Protein 2Y2Z (pdb70)

B-factor: mean 37.31, std 13.87, range [6.07, 98.16]

InterPro domains:
  IPR001647 DNA-binding HTH domain, TetR-type [PF00440] (34-78)
  IPR001647 DNA-binding HTH domain, TetR-type [PS50977] (28-88)
  IPR004111 Tetracycline repressor TetR, C-terminal [PF02909] (91-240)
  IPR009057 Homedomain-like superfamily [SSF46689] (24-87)
  IPR036271 Tetracyclin repressor-like, C-terminal domain superfamily [SSF48498] (96-244)
  IPR050109 HTH-type, TetR-like transcriptional regulator [PTHR30055] (17-125)

Nearest PDB structures (foldseek):
  2y2z-assembly1_A  TM=1.004E+00  e=1.787E-34  Streptomyces antibioticus
  3zql-assembly1_D  TM=9.514E-01  e=6.780E-28  Streptomyces antibioticus
  2y30-assembly1_A  TM=9.325E-01  e=2.538E-26  Streptomyces antibioticus
  2y30-assembly1_B  TM=9.372E-01  e=1.594E-24  Streptomyces antibioticus
  5xs9-assembly1_B  TM=8.257E-01  e=2.331E-05  Mycolicibacterium smegmatis MC2 155

Radius of gyration: 22.01 Å; Cα contacts (8 Å, |Δi|>4): 214; chains: 1; bounding box: 69×48×28 Å

Solvent-accessible surface area: 14186 Å² total; per-residue (Å²): 160,57,45,39,152,87,104,92,33,82,48,138,74,36,94,151,88,129,66,70,12,29,62,51,61,0,2,128,14,0,13,146,5,2,44,96,82,22,23,1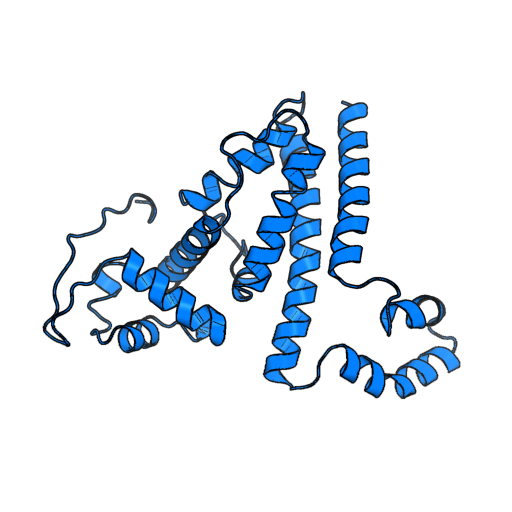53,37,0,37,8,177,76,0,1,72,80,56,31,13,18,29,158,35,0,87,87,8,0,66,58,53,127,27,0,28,24,8,0,4,5,54,1,4,34,65,14,175,13,75,119,120,36,46,142,79,42,68,46,2,0,14,93,7,0,60,57,19,25,40,0,1,60,112,8,21,13,0,5,96,24,32,111,128,61,131,74,30,166,0,89,49,9,86,114,17,57,124,9,7,52,27,4,1,48,119,69,135,30,121,109,102,60,32,103,79,19,5,34,92,6,15,27,48,1,10,73,38,1,100,94,25,6,38,55,94,55,47,24,106,171,63,168,22,68,74,205,49,110,26,163,147,25,29,96,134,8,94,121,30,46,104,71,54,118,96,92,104,75,37,186,75,35,81,86,70,54,66,42,179,59,28,48,95,99,68,2,104,41,16,0,60,168,16,0,81,55,0,14,49,34,20,123,138,100

Structure (mmCIF, N/CA/C/O backbone):
data_2Y2Z
#
_entry.id   2Y2Z
#
_cell.length_a   116.060
_cell.length_b   116.060
_cell.length_c   109.381
_cell.angle_alpha   90.00
_cell.angle_beta   90.00
_cell.angle_gamma   120.00
#
_symmetry.space_group_name_H-M   'H 3 2'
#
loop_
_entity.id
_entity.type
_entity.pdbx_description
1 polymer 'PUTATIVE REPRESSOR SIMREG2'
2 water water
#
loop_
_atom_site.group_PDB
_atom_site.id
_atom_site.type_symbol
_atom_site.label_atom_id
_atom_site.label_alt_id
_atom_site.label_comp_id
_atom_site.label_asym_id
_atom_site.label_entity_id
_atom_site.label_seq_id
_atom_site.pdbx_PDB_ins_code
_atom_site.Cartn_x
_atom_site.Cartn_y
_atom_site.Cartn_z
_atom_site.occupancy
_atom_site.B_iso_or_equiv
_atom_site.auth_seq_id
_atom_site.auth_comp_id
_atom_site.auth_asym_id
_atom_site.auth_atom_id
_atom_site.pdbx_PDB_model_num
ATOM 1 N N . VAL A 1 7 ? -8.127 2.645 -12.197 1.00 64.97 7 VAL A N 1
ATOM 2 C CA . VAL A 1 7 ? -8.148 2.811 -13.706 1.00 59.44 7 VAL A CA 1
ATOM 3 C C . VAL A 1 7 ? -9.471 2.373 -14.413 1.00 56.24 7 VAL A C 1
ATOM 4 O O . VAL A 1 7 ? -9.840 1.191 -14.423 1.00 55.05 7 VAL A O 1
ATOM 8 N N . SER A 1 8 ? -10.159 3.316 -15.057 1.00 54.79 8 SER A N 1
ATOM 9 C CA . SER A 1 8 ? -11.427 2.982 -15.740 1.00 51.82 8 SER A CA 1
ATOM 10 C C . SER A 1 8 ? -11.159 2.231 -17.010 1.00 45.81 8 SER A C 1
ATOM 11 O O . SER A 1 8 ? -10.280 2.602 -17.756 1.00 43.22 8 SER A O 1
ATOM 14 N N . ILE A 1 9 ? -11.989 1.237 -17.313 1.00 43.58 9 ILE A N 1
ATOM 15 C CA . ILE A 1 9 ? -11.773 0.465 -18.513 1.00 39.76 9 ILE A CA 1
ATOM 16 C C . ILE A 1 9 ? -11.826 1.406 -19.724 1.00 37.35 9 ILE A C 1
ATOM 17 O O . ILE A 1 9 ? -11.143 1.150 -20.721 1.00 32.59 9 ILE A O 1
ATOM 22 N N . TRP A 1 10 ? -12.439 2.584 -19.551 1.00 37.95 10 TRP A N 1
ATOM 23 C CA . TRP A 1 10 ? -12.406 3.649 -20.602 1.00 38.46 10 TRP A CA 1
ATOM 24 C C . TRP A 1 10 ? -11.066 4.368 -20.834 1.00 40.20 10 TRP A C 1
ATOM 25 O O . TRP A 1 10 ? -10.796 4.891 -21.935 1.00 40.12 10 TRP A O 1
ATOM 36 N N . MET A 1 11 ? -10.239 4.424 -19.813 1.00 42.19 11 MET A N 1
ATOM 37 C CA . MET A 1 11 ? -8.875 4.955 -19.985 1.00 44.16 11 MET A CA 1
ATOM 38 C C . MET A 1 11 ? -7.804 3.869 -19.984 1.00 42.76 11 MET A C 1
ATOM 39 O O . MET A 1 11 ? -6.611 4.175 -20.243 1.00 42.57 11 MET A O 1
ATOM 44 N N . HIS A 1 12 ? -8.207 2.634 -19.672 1.00 40.77 12 HIS A N 1
ATOM 45 C CA . HIS A 1 12 ? -7.262 1.535 -19.531 1.00 40.93 12 HIS A CA 1
ATOM 46 C C . HIS A 1 12 ? -6.443 1.483 -20.834 1.00 38.04 12 HIS A C 1
ATOM 47 O O . HIS A 1 12 ? -6.999 1.354 -21.923 1.00 36.55 12 HIS A O 1
ATOM 54 N N . PRO A 1 13 ? -5.136 1.667 -20.728 1.00 38.57 13 PRO A N 1
ATOM 55 C CA . PRO A 1 13 ? -4.346 1.740 -21.943 1.00 37.74 13 PRO A CA 1
ATOM 56 C C . PRO A 1 13 ? -4.418 0.433 -22.776 1.00 35.39 13 PRO A C 1
ATOM 57 O O . PRO A 1 13 ? -4.068 -0.662 -22.274 1.00 37.28 13 PRO A O 1
ATOM 61 N N . GLU A 1 14 ? -4.892 0.532 -24.014 1.00 31.69 14 GLU A N 1
ATOM 62 C CA . GLU A 1 14 ? -4.917 -0.638 -24.907 1.00 29.23 14 GLU A CA 1
ATOM 63 C C . GLU A 1 14 ? -3.497 -1.041 -25.358 1.00 28.47 14 GLU A C 1
ATOM 64 O O . GLU A 1 14 ? -2.733 -0.210 -25.881 1.00 29.05 14 GLU A O 1
ATOM 70 N N . PRO A 1 15 ? -3.162 -2.316 -25.215 1.00 26.50 15 PRO A N 1
ATOM 71 C CA . PRO A 1 15 ? -1.845 -2.773 -25.666 1.00 28.11 15 PRO A CA 1
ATOM 72 C C . PRO A 1 15 ? -1.717 -2.731 -27.182 1.00 26.96 15 PRO A C 1
ATOM 73 O O . PRO A 1 15 ? -2.712 -2.675 -27.886 1.00 27.49 15 PRO A O 1
ATOM 77 N N . ALA A 1 16 ? -0.505 -2.675 -27.680 1.00 28.08 16 ALA A N 1
ATOM 78 C CA . ALA A 1 16 ? -0.240 -2.808 -29.115 1.00 29.30 16 ALA A CA 1
ATOM 79 C C . ALA A 1 16 ? -1.032 -4.006 -29.690 1.00 29.13 16 ALA A C 1
ATOM 80 O O . ALA A 1 16 ? -1.190 -5.006 -28.996 1.00 27.25 16 ALA A O 1
ATOM 82 N N . GLY A 1 17 ? -1.511 -3.877 -30.930 1.00 31.22 17 GLY A N 1
ATOM 83 C CA . GLY A 1 17 ? -2.021 -5.019 -31.718 1.00 32.57 17 GLY A CA 1
ATOM 84 C C . GLY A 1 17 ? -1.016 -6.140 -31.654 1.00 34.79 17 GLY A C 1
ATOM 85 O O . GLY A 1 17 ? 0.164 -5.900 -31.856 1.00 35.37 17 GLY A O 1
ATOM 86 N N . ARG A 1 18 ? -1.474 -7.336 -31.282 1.00 35.81 18 ARG A N 1
ATOM 87 C CA . ARG A 1 18 ? -0.601 -8.516 -31.184 1.00 40.34 18 ARG A CA 1
ATOM 88 C C . ARG A 1 18 ? -1.013 -9.616 -32.171 1.00 43.86 18 ARG A C 1
ATOM 89 O O . ARG A 1 18 ? -2.155 -10.052 -32.178 1.00 40.17 18 ARG A O 1
ATOM 97 N N . ARG A 1 19 ? -0.041 -10.081 -32.962 1.00 50.03 19 ARG A N 1
ATOM 98 C CA . ARG A 1 19 ? -0.238 -11.184 -33.907 1.00 55.83 19 ARG A CA 1
ATOM 99 C C . ARG A 1 19 ? -0.073 -12.535 -33.180 1.00 59.21 19 ARG A C 1
ATOM 100 O O . ARG A 1 19 ? 0.883 -12.741 -32.441 1.00 60.90 19 ARG A O 1
ATOM 103 N N . SER A 1 20 ? -1.015 -13.441 -33.401 1.00 62.75 20 SER A N 1
ATOM 104 C CA . SER A 1 20 ? -0.982 -14.784 -32.797 1.00 66.51 20 SER A CA 1
ATOM 105 C C . SER A 1 20 ? -0.131 -15.786 -33.594 1.00 72.67 20 SER A C 1
ATOM 106 O O . SER A 1 20 ? 0.632 -15.417 -34.502 1.00 75.04 20 SER A O 1
ATOM 109 N N . ALA A 1 21 ? -0.236 -17.057 -33.203 1.00 76.81 21 ALA A N 1
ATOM 110 C CA . ALA A 1 21 ? 0.334 -18.199 -33.956 1.00 82.70 21 ALA A CA 1
ATOM 111 C C . ALA A 1 21 ? -0.782 -19.152 -34.445 1.00 85.01 21 ALA A C 1
ATOM 112 O O . ALA A 1 21 ? -0.511 -20.253 -34.946 1.00 89.66 21 AL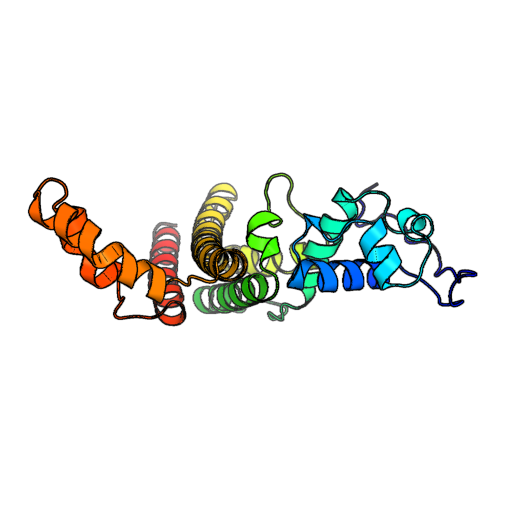A A O 1
ATOM 114 N N . ARG A 1 22 ? -2.031 -18.696 -34.286 1.00 82.02 22 ARG A N 1
ATOM 115 C CA . ARG A 1 22 ? -3.241 -19.413 -34.705 1.00 83.96 22 ARG A CA 1
ATOM 116 C C . ARG A 1 22 ? -3.950 -18.556 -35.766 1.00 82.30 22 ARG A C 1
ATOM 117 O O . ARG A 1 22 ? -4.539 -17.501 -35.440 1.00 78.18 22 ARG A O 1
ATOM 125 N N . SER A 1 23 ? -3.875 -18.994 -37.029 1.00 86.26 23 SER A N 1
ATOM 126 C CA . SER A 1 23 ? -4.305 -18.178 -38.187 1.00 85.59 23 SER A CA 1
ATOM 127 C C . SER A 1 23 ? -3.264 -17.073 -38.544 1.00 84.21 23 SER A C 1
ATOM 128 O O . SER A 1 23 ? -3.073 -16.759 -39.725 1.00 87.34 23 SER A O 1
ATOM 131 N N . HIS A 1 24 ? -2.588 -16.522 -37.529 1.00 79.71 24 HIS A N 1
ATOM 132 C CA . HIS A 1 24 ? -1.524 -15.518 -37.686 1.00 78.34 24 HIS A CA 1
ATOM 133 C C . HIS A 1 24 ? -2.051 -14.083 -37.887 1.00 73.12 24 HIS A C 1
ATOM 134 O O . HIS A 1 24 ? -1.304 -13.224 -38.366 1.00 74.25 24 HIS A O 1
ATOM 141 N N . ARG A 1 25 ? -3.311 -13.832 -37.523 1.00 67.49 25 ARG A N 1
ATOM 142 C CA . ARG A 1 25 ? -3.929 -12.493 -37.641 1.00 62.81 25 ARG A CA 1
ATOM 143 C C . ARG A 1 25 ? -3.634 -11.591 -36.416 1.00 57.26 25 ARG A C 1
ATOM 144 O O . ARG A 1 25 ? -3.163 -12.059 -35.368 1.00 56.33 25 ARG A O 1
ATOM 146 N N . THR A 1 26 ? -3.888 -10.295 -36.553 1.00 53.32 26 THR A N 1
ATOM 147 C CA . THR A 1 26 ? -3.611 -9.377 -35.451 1.00 48.92 26 THR A CA 1
ATOM 148 C C . THR A 1 26 ? -4.945 -9.051 -34.785 1.00 43.23 26 THR A C 1
ATOM 149 O O . THR A 1 26 ? -5.939 -8.822 -35.454 1.00 43.84 26 THR A O 1
ATOM 153 N N . LEU A 1 27 ? -4.924 -9.058 -33.464 1.00 38.04 27 LEU A N 1
ATOM 154 C CA . LEU A 1 27 ? -6.085 -8.827 -32.638 1.00 33.73 27 LEU A CA 1
ATOM 155 C C . LEU A 1 27 ? -5.966 -7.415 -32.047 1.00 30.54 27 LEU A C 1
ATOM 156 O O . LEU A 1 27 ? -4.876 -6.885 -31.928 1.00 28.86 27 LEU A O 1
ATOM 161 N N . SER A 1 28 ? -7.098 -6.856 -31.643 1.00 27.77 28 SER A N 1
ATOM 162 C CA . SER A 1 28 ? -7.180 -5.567 -30.973 1.00 26.69 28 SER A CA 1
ATOM 163 C C . SER A 1 28 ? -8.532 -5.548 -30.173 1.00 25.81 28 SER A C 1
ATOM 164 O O . SER A 1 28 ? -9.393 -6.406 -30.375 1.00 23.80 28 SER A O 1
ATOM 167 N N . ARG A 1 29 ? -8.673 -4.596 -29.259 1.00 25.18 29 ARG A N 1
ATOM 168 C CA . ARG A 1 29 ? -9.837 -4.571 -28.419 1.00 25.36 29 ARG A CA 1
ATOM 169 C C . ARG A 1 29 ? -11.101 -4.468 -29.251 1.00 24.97 29 ARG A C 1
ATOM 170 O O . ARG A 1 29 ? -12.045 -5.193 -29.020 1.00 26.29 29 ARG A O 1
ATOM 178 N N . ASP A 1 30 ? -11.141 -3.516 -30.165 1.00 26.67 30 ASP A N 1
ATOM 179 C CA . ASP A 1 30 ? -12.358 -3.246 -30.898 1.00 26.78 30 ASP A CA 1
ATOM 180 C C . ASP A 1 30 ? -12.726 -4.392 -31.905 1.00 27.20 30 ASP A C 1
ATOM 181 O O . ASP A 1 30 ? -13.876 -4.592 -32.150 1.00 26.26 30 ASP A O 1
ATOM 186 N N . GLN A 1 31 ? -11.758 -5.165 -32.431 1.00 26.97 31 GLN A N 1
ATOM 187 C CA . GLN A 1 31 ? -12.084 -6.407 -33.151 1.00 27.43 31 GLN A CA 1
ATOM 188 C C . GLN A 1 31 ? -12.814 -7.433 -32.280 1.00 25.51 31 GLN A C 1
ATOM 189 O O . GLN A 1 31 ? -13.782 -8.038 -32.697 1.00 26.85 31 GLN A O 1
ATOM 195 N N . ILE A 1 32 ? -12.330 -7.642 -31.072 1.00 23.66 32 ILE A N 1
ATOM 196 C CA . ILE A 1 32 ? -12.957 -8.520 -30.105 1.00 23.11 32 ILE A CA 1
ATOM 197 C C . ILE A 1 32 ? -14.383 -8.051 -29.734 1.00 22.45 32 ILE A C 1
ATOM 198 O O . ILE A 1 32 ? -15.298 -8.863 -29.683 1.00 21.45 32 ILE A O 1
ATOM 203 N N . VAL A 1 33 ? -14.568 -6.758 -29.469 1.00 21.51 33 VAL A N 1
ATOM 204 C CA . VAL A 1 33 ? -15.911 -6.230 -29.083 1.00 22.04 33 VAL A CA 1
ATOM 205 C C . VAL A 1 33 ? -16.887 -6.359 -30.252 1.00 23.37 33 VAL A C 1
ATOM 206 O O . VAL A 1 33 ? -18.018 -6.784 -30.071 1.00 24.64 33 VAL A O 1
ATOM 210 N N . ARG A 1 34 ? -16.446 -6.050 -31.476 1.00 24.99 34 ARG A N 1
ATOM 211 C CA . ARG A 1 34 ? -17.306 -6.231 -32.637 1.00 26.69 34 ARG A CA 1
ATOM 212 C C . ARG A 1 34 ? -17.671 -7.679 -32.871 1.00 26.85 34 ARG A C 1
ATOM 213 O O . ARG A 1 34 ? -18.817 -7.952 -33.203 1.00 26.17 34 ARG A O 1
ATOM 221 N N . ALA A 1 35 ? -16.720 -8.614 -32.686 1.00 25.58 35 ALA A N 1
ATOM 222 C CA . ALA A 1 35 ? -17.042 -10.015 -32.811 1.00 25.83 35 ALA A CA 1
ATOM 223 C C . ALA A 1 35 ? -18.045 -10.437 -31.725 1.00 24.81 35 ALA A C 1
ATOM 224 O O . ALA A 1 35 ? -18.960 -11.236 -32.019 1.00 24.76 35 ALA A O 1
ATOM 226 N N . ALA A 1 36 ? -17.865 -9.938 -30.486 1.00 21.30 36 ALA A N 1
ATOM 227 C CA . ALA A 1 36 ? -18.791 -10.227 -29.398 1.00 22.03 36 ALA A CA 1
ATOM 228 C C . ALA A 1 36 ? -20.238 -9.674 -29.717 1.00 23.18 36 ALA A C 1
ATOM 229 O O . ALA A 1 36 ? -21.232 -10.333 -29.421 1.00 24.65 36 ALA A O 1
ATOM 231 N N . VAL A 1 37 ? -20.342 -8.492 -30.307 1.00 23.72 37 VAL A N 1
ATOM 232 C CA . VAL A 1 37 ? -21.667 -7.926 -30.703 1.00 24.00 37 VAL A CA 1
ATOM 233 C C . VAL A 1 37 ? -22.345 -8.814 -31.771 1.00 27.42 37 VAL A C 1
ATOM 234 O O . VAL A 1 37 ? -23.573 -9.067 -31.74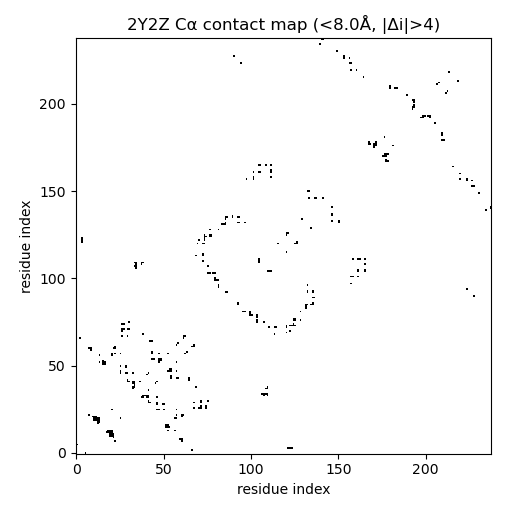9 1.00 28.61 37 VAL A O 1
ATOM 238 N N . LYS A 1 38 ? -21.558 -9.249 -32.752 1.00 29.19 38 LYS A N 1
ATOM 239 C CA . LYS A 1 38 ? -22.078 -10.139 -33.814 1.00 32.35 38 LYS A CA 1
ATOM 240 C C . LYS A 1 38 ? -22.665 -11.418 -33.216 1.00 32.96 38 LYS A C 1
ATOM 241 O O . LYS A 1 38 ? -23.732 -11.834 -33.609 1.00 32.53 38 LYS A O 1
ATOM 247 N N . VAL A 1 39 ? -21.988 -12.021 -32.247 1.00 31.03 39 VAL A N 1
ATOM 248 C CA . VAL A 1 39 ? -22.572 -13.216 -31.616 1.00 32.95 39 VAL A CA 1
ATOM 249 C C . VAL A 1 39 ? -23.800 -12.895 -30.762 1.00 32.20 39 VAL A C 1
ATOM 250 O O . VAL A 1 39 ? -24.811 -13.559 -30.878 1.00 33.47 39 VAL A O 1
ATOM 254 N N . ALA A 1 40 ? -23.709 -11.870 -29.912 1.00 29.20 40 ALA A N 1
ATOM 255 C CA . ALA A 1 40 ? -24.841 -11.490 -29.051 1.00 29.98 40 ALA A CA 1
ATOM 256 C C . ALA A 1 40 ? -26.097 -11.141 -29.871 1.00 31.21 40 ALA A C 1
ATOM 257 O O . ALA A 1 40 ? -27.226 -11.457 -29.462 1.00 33.21 40 ALA A O 1
ATOM 259 N N . ASP A 1 41 ? -25.894 -10.509 -31.022 1.00 31.26 41 ASP A N 1
ATOM 260 C CA . ASP A 1 41 ? -27.003 -10.075 -31.917 1.00 34.13 41 ASP A CA 1
ATOM 261 C C . ASP A 1 41 ? -27.869 -11.214 -32.396 1.00 38.52 41 ASP A C 1
ATOM 262 O O . ASP A 1 41 ? -29.053 -11.018 -32.603 1.00 39.65 41 ASP A O 1
ATOM 267 N N . THR A 1 42 ? -27.277 -12.393 -32.562 1.00 41.75 42 THR A N 1
ATOM 268 C CA . THR A 1 42 ? -28.048 -13.606 -32.879 1.00 47.97 42 THR A CA 1
ATOM 269 C C . THR A 1 42 ? -28.392 -14.466 -31.650 1.00 48.59 42 THR A C 1
ATOM 270 O O . THR A 1 42 ? -29.469 -15.066 -31.583 1.00 50.55 42 THR A O 1
ATOM 274 N N . GLU A 1 43 ? -27.482 -14.539 -30.682 1.00 47.11 43 GLU A N 1
ATOM 275 C CA . GLU A 1 43 ? -27.583 -15.567 -29.664 1.00 48.59 43 GLU A CA 1
ATOM 276 C C . GLU A 1 43 ? -27.732 -15.081 -28.237 1.00 47.65 43 GLU A C 1
ATOM 277 O O . GLU A 1 43 ? -27.924 -15.919 -27.336 1.00 49.99 43 GLU A O 1
ATOM 283 N N . GLY A 1 44 ? -27.628 -13.768 -28.012 1.00 44.76 44 GLY A N 1
ATOM 284 C CA . GLY A 1 44 ? -27.796 -13.179 -26.672 1.00 44.35 44 GLY A CA 1
ATOM 285 C C . GLY A 1 44 ? -26.471 -12.968 -25.996 1.00 42.78 44 GLY A C 1
ATOM 286 O O . GLY A 1 44 ? -25.481 -13.528 -26.426 1.00 41.82 44 GLY A O 1
ATOM 287 N N . VAL A 1 45 ? -26.435 -12.166 -24.933 1.00 43.04 45 VAL A N 1
ATOM 288 C CA . VAL A 1 45 ? -25.161 -11.794 -24.317 1.00 41.86 45 VAL A CA 1
ATOM 289 C C . VAL A 1 45 ? -24.504 -13.016 -23.683 1.00 43.31 45 VAL A C 1
ATOM 290 O O . VAL A 1 45 ? -23.270 -13.126 -23.670 1.00 40.67 45 VAL A O 1
ATOM 294 N N . GLU A 1 46 ? -25.341 -13.939 -23.190 1.00 45.47 46 GLU A N 1
ATOM 295 C CA . GLU A 1 46 ? -24.868 -15.099 -22.462 1.00 48.23 46 GLU A CA 1
ATOM 296 C C . GLU A 1 46 ? -24.063 -16.048 -23.331 1.00 47.13 46 GLU A C 1
ATOM 297 O O . GLU A 1 46 ? -23.058 -16.612 -22.888 1.00 46.59 46 GLU A O 1
ATOM 303 N N . ALA A 1 47 ? -24.461 -16.188 -24.583 1.00 45.74 47 ALA A N 1
ATOM 304 C CA . ALA A 1 47 ? -23.700 -17.023 -25.495 1.00 45.58 47 ALA A CA 1
ATOM 305 C C . ALA A 1 47 ? -22.378 -16.398 -25.921 1.00 41.77 47 ALA A C 1
ATOM 306 O O . ALA A 1 47 ? -21.511 -17.090 -26.438 1.00 41.41 47 ALA A O 1
ATOM 308 N N . ALA A 1 48 ? -22.223 -15.090 -25.725 1.00 38.35 48 ALA A N 1
ATOM 309 C CA . ALA A 1 48 ? -21.050 -14.375 -26.208 1.00 35.61 48 ALA A CA 1
ATOM 310 C C . ALA A 1 48 ? -19.942 -14.437 -25.151 1.00 35.21 48 ALA A C 1
ATOM 311 O O . ALA A 1 48 ? -19.407 -13.406 -24.732 1.00 33.28 48 ALA A O 1
ATOM 313 N N . SER A 1 49 ? -19.611 -15.661 -24.740 1.00 35.97 49 SER A N 1
ATOM 314 C CA . SER A 1 49 ? -18.541 -15.915 -23.779 1.00 36.00 49 SER A CA 1
ATOM 315 C C . SER A 1 49 ? -17.192 -15.557 -24.393 1.00 34.24 49 SER A C 1
ATOM 316 O O . SER A 1 49 ? -17.021 -15.539 -25.620 1.00 32.74 49 SER A O 1
ATOM 319 N N . MET A 1 50 ? -16.212 -15.295 -23.535 1.00 33.77 50 MET A N 1
ATOM 320 C CA . MET A 1 50 ? -14.876 -15.032 -24.027 1.00 32.59 50 MET A CA 1
ATOM 321 C C . MET A 1 50 ? -14.404 -16.212 -24.901 1.00 33.29 50 MET A C 1
ATOM 322 O O . MET A 1 50 ? -13.826 -16.009 -25.959 1.00 30.83 50 MET A O 1
ATOM 327 N N . ARG A 1 51 ? -14.711 -17.437 -24.498 1.00 35.20 51 ARG A N 1
ATOM 328 C CA . ARG A 1 51 ? -14.316 -18.600 -25.285 1.00 38.36 51 ARG A CA 1
ATOM 329 C C . ARG A 1 51 ? -15.032 -18.642 -26.619 1.00 38.76 51 ARG A C 1
ATOM 330 O O . ARG A 1 51 ? -14.434 -18.982 -27.615 1.00 39.09 51 ARG A O 1
ATOM 338 N N . ARG A 1 52 ? -16.318 -18.326 -26.627 1.00 39.22 52 ARG A N 1
ATOM 339 C CA . ARG A 1 52 ? -17.079 -18.342 -27.873 1.00 40.83 52 ARG A CA 1
ATOM 340 C C . ARG A 1 52 ? -16.543 -17.267 -28.836 1.00 38.50 52 ARG A C 1
ATOM 341 O O . ARG A 1 52 ? -16.311 -17.530 -30.015 1.00 40.15 52 ARG A O 1
ATOM 349 N N . VAL A 1 53 ? -16.299 -16.065 -28.321 1.00 35.30 53 VAL A N 1
ATOM 350 C CA . VAL A 1 53 ? -15.867 -14.957 -29.172 1.00 32.83 53 VAL A CA 1
ATOM 351 C C . VAL A 1 53 ? -14.468 -15.251 -29.701 1.00 33.17 53 VAL A C 1
ATOM 352 O O . VAL A 1 53 ? -14.130 -14.891 -30.814 1.00 31.76 53 VAL A O 1
ATOM 356 N N . ALA A 1 54 ? -13.671 -15.945 -28.894 1.00 33.85 54 ALA A N 1
ATOM 357 C CA . ALA A 1 54 ? -12.328 -16.348 -29.282 1.00 35.61 54 ALA A CA 1
ATOM 358 C C . ALA A 1 54 ? -12.430 -17.344 -30.460 1.00 38.31 54 ALA A C 1
ATOM 359 O O . ALA A 1 54 ? -11.720 -17.208 -31.438 1.00 37.31 54 ALA A O 1
ATOM 361 N N . ALA A 1 55 ? -13.357 -18.291 -30.357 1.00 41.50 55 ALA A N 1
ATOM 362 C CA . ALA A 1 55 ? -13.699 -19.194 -31.472 1.00 45.74 55 ALA A CA 1
ATOM 363 C C . ALA A 1 55 ? -14.161 -18.432 -32.714 1.00 46.35 55 ALA A C 1
ATOM 364 O O . ALA A 1 55 ? -13.717 -18.726 -33.804 1.00 49.58 55 ALA A O 1
ATOM 366 N N . GLU A 1 56 ? -15.015 -17.434 -32.558 1.00 45.10 56 GLU A N 1
ATOM 367 C CA . GLU A 1 56 ? -15.423 -16.616 -33.715 1.00 45.60 56 GLU A CA 1
ATOM 368 C C . GLU A 1 56 ? -14.256 -15.969 -34.447 1.00 44.88 56 GLU A C 1
ATOM 369 O O . GLU A 1 56 ? -14.306 -15.801 -35.653 1.00 46.51 56 GLU A O 1
ATOM 375 N N . LEU A 1 57 ? -13.198 -15.636 -33.717 1.00 42.60 57 LEU A N 1
ATOM 376 C CA . LEU A 1 57 ? -12.074 -14.925 -34.306 1.00 41.60 57 LEU A CA 1
ATOM 377 C C . LEU A 1 57 ? -10.945 -15.846 -34.671 1.00 42.87 57 LEU A C 1
ATOM 378 O O . LEU A 1 57 ? -9.929 -15.382 -35.174 1.00 42.53 57 LEU A O 1
ATOM 383 N N . GLY A 1 58 ? -11.084 -17.144 -34.382 1.00 44.21 58 GLY A N 1
ATOM 384 C CA . GLY A 1 58 ? -10.015 -18.111 -34.674 1.00 46.11 58 GLY A CA 1
ATOM 385 C C . GLY A 1 58 ? -8.798 -17.907 -33.799 1.00 44.19 58 GLY A C 1
ATOM 386 O O . GLY A 1 58 ? -7.702 -18.218 -34.201 1.00 45.95 58 GLY A O 1
ATOM 387 N N . ALA A 1 59 ? -8.992 -17.363 -32.599 1.00 41.38 59 ALA A N 1
ATOM 388 C CA . ALA A 1 59 ? -7.886 -17.058 -31.685 1.00 39.35 59 ALA A CA 1
ATOM 389 C C . ALA A 1 59 ? -7.995 -17.878 -30.419 1.00 38.35 59 ALA A C 1
ATOM 390 O O . ALA A 1 59 ? -9.074 -18.365 -30.077 1.00 39.10 59 ALA A O 1
ATOM 392 N N . GLY A 1 60 ? -6.885 -17.976 -29.709 1.00 36.21 60 GLY A N 1
ATOM 393 C CA . GLY A 1 60 ? -6.848 -18.576 -28.372 1.00 36.49 60 GLY A CA 1
ATOM 394 C C . GLY A 1 60 ? -7.519 -17.617 -27.395 1.00 33.94 60 GLY A C 1
ATOM 395 O O . GLY A 1 60 ? -7.334 -16.388 -27.490 1.00 33.95 60 GLY A O 1
ATOM 396 N N . THR A 1 61 ? -8.335 -18.154 -26.507 1.00 33.08 61 THR A N 1
ATOM 397 C CA . THR A 1 61 ? -9.083 -17.351 -25.572 1.00 31.44 61 THR A CA 1
ATOM 398 C C . THR A 1 61 ? -8.196 -16.488 -24.737 1.00 30.65 61 THR A C 1
ATOM 399 O O . THR A 1 61 ? -8.559 -15.377 -24.401 1.00 29.72 61 THR A O 1
ATOM 403 N N . MET A 1 62 ? -7.025 -16.981 -24.361 1.00 32.32 62 MET A N 1
ATOM 404 C CA . MET A 1 62 ? -6.133 -16.167 -23.546 1.00 33.56 62 MET A CA 1
ATOM 405 C C . MET A 1 62 ? -5.655 -14.896 -24.263 1.00 32.26 62 MET A C 1
ATOM 406 O O . MET A 1 62 ? -5.408 -13.897 -23.615 1.00 32.51 62 MET A O 1
ATOM 411 N N . SER A 1 63 ? -5.571 -14.935 -25.599 1.00 31.96 63 SER A N 1
ATOM 412 C CA A SER A 1 63 ? -5.187 -13.758 -26.374 0.50 31.50 63 SER A CA 1
ATOM 413 C CA B SER A 1 63 ? -5.225 -13.776 -26.422 0.50 31.07 63 SER A CA 1
ATOM 414 C C . SER A 1 63 ? -6.221 -12.636 -26.242 1.00 29.96 63 SER A C 1
ATOM 415 O O . SER A 1 63 ? -5.863 -11.471 -26.313 1.00 29.82 63 SER A O 1
ATOM 420 N N . LEU A 1 64 ? -7.482 -12.994 -26.007 1.00 30.04 64 LEU A N 1
ATOM 421 C CA . LEU A 1 64 ? -8.556 -12.016 -25.817 1.00 28.33 64 LEU A CA 1
ATOM 422 C C . LEU A 1 64 ? -8.424 -11.322 -24.468 1.00 28.78 64 LEU A C 1
ATOM 423 O O . LEU A 1 64 ? -8.667 -10.121 -24.358 1.00 28.89 64 LEU A O 1
ATOM 428 N N . TYR A 1 65 ? -8.101 -12.081 -23.414 1.00 29.51 65 TYR A N 1
ATOM 429 C CA . TYR A 1 65 ? -8.017 -11.496 -22.070 1.00 29.63 65 TYR A CA 1
ATOM 430 C C . TYR A 1 65 ? -6.955 -10.398 -21.973 1.00 30.06 65 TYR A C 1
ATOM 431 O O . TYR A 1 65 ? -7.032 -9.516 -21.129 1.00 30.90 65 TYR A O 1
ATOM 440 N N . TYR A 1 66 ? -5.979 -10.469 -22.853 1.00 29.33 66 TYR A N 1
ATOM 441 C CA . TYR A 1 66 ? -4.936 -9.476 -22.920 1.00 30.38 66 TYR A CA 1
ATOM 442 C C . TYR A 1 66 ? -5.562 -8.114 -23.225 1.00 29.39 66 TYR A C 1
ATOM 443 O O . TYR A 1 66 ? -5.052 -7.090 -22.754 1.00 30.79 66 TYR A O 1
ATOM 452 N N . TYR A 1 67 ? -6.636 -8.103 -24.009 1.00 27.82 67 TYR A N 1
ATOM 453 C CA . TYR A 1 67 ? -7.381 -6.837 -24.340 1.00 27.40 67 TYR A CA 1
ATOM 454 C C . TYR A 1 67 ? -8.612 -6.533 -23.491 1.00 27.65 67 TYR A C 1
ATOM 455 O O . TYR A 1 67 ? -8.943 -5.363 -23.286 1.00 27.26 67 TYR A O 1
ATOM 464 N N . VAL A 1 68 ? -9.293 -7.573 -23.021 1.00 28.03 68 VAL A N 1
ATOM 465 C CA . VAL A 1 68 ? -10.561 -7.407 -22.299 1.00 28.00 68 VAL A CA 1
ATOM 466 C C . VAL A 1 68 ? -10.494 -8.402 -21.141 1.00 30.63 68 VAL A C 1
ATOM 467 O O . VAL A 1 68 ? -10.600 -9.604 -21.386 1.00 31.11 68 VAL A O 1
ATOM 471 N N . PRO A 1 69 ? -10.284 -7.918 -19.896 1.00 32.14 69 PRO A N 1
ATOM 472 C CA . PRO A 1 69 ? -9.960 -8.821 -18.779 1.00 34.60 69 PRO A CA 1
ATOM 473 C C . PRO A 1 69 ? -11.099 -9.685 -18.284 1.00 34.52 69 PRO A C 1
ATOM 474 O O . PRO A 1 69 ? -10.831 -10.762 -17.788 1.00 33.89 69 PRO A O 1
ATOM 478 N N . THR A 1 70 ? -12.338 -9.211 -18.379 1.00 33.68 70 THR A N 1
ATOM 479 C CA . THR A 1 70 ? -13.476 -9.978 -17.861 1.00 34.11 70 THR A CA 1
ATOM 480 C C . THR A 1 70 ? -14.647 -9.930 -18.834 1.00 32.16 70 THR A C 1
ATOM 481 O O . THR A 1 70 ? -14.747 -9.026 -19.676 1.00 28.26 70 THR A O 1
ATOM 485 N N . LYS A 1 71 ? -15.609 -10.822 -18.624 1.00 32.83 71 LYS A N 1
ATOM 486 C CA . LYS A 1 71 ? -16.875 -10.807 -19.363 1.00 31.73 71 LYS A CA 1
ATOM 487 C C . LYS A 1 71 ? -17.696 -9.522 -19.157 1.00 31.32 71 LYS A C 1
ATOM 488 O O . LYS A 1 71 ? -18.343 -9.008 -20.062 1.00 29.61 71 LYS A O 1
ATOM 494 N N . GLU A 1 72 ? -17.674 -9.043 -17.934 1.00 32.67 72 GLU A N 1
ATOM 495 C CA . GLU A 1 72 ? -18.385 -7.881 -17.510 1.00 33.56 72 GLU A CA 1
ATOM 496 C C . GLU A 1 72 ? -17.835 -6.670 -18.218 1.00 30.41 72 GLU A C 1
ATOM 497 O O . GLU A 1 72 ? -18.587 -5.841 -18.686 1.00 28.15 72 GLU A O 1
ATOM 503 N N . ASP A 1 73 ? -16.507 -6.607 -18.322 1.00 31.21 73 ASP A N 1
ATOM 504 C CA . ASP A 1 73 ? -15.841 -5.564 -19.126 1.00 29.58 73 ASP A CA 1
ATOM 505 C C . ASP A 1 73 ? -16.210 -5.677 -20.606 1.00 26.99 73 ASP A C 1
ATOM 506 O O . ASP A 1 73 ? -16.458 -4.670 -21.263 1.00 24.99 73 ASP A O 1
ATOM 511 N N . LEU A 1 74 ? -16.292 -6.903 -21.113 1.00 26.50 74 LEU A N 1
ATOM 512 C CA . LEU A 1 74 ? -16.697 -7.102 -22.509 1.00 26.23 74 LEU A CA 1
ATOM 513 C C . LEU A 1 74 ? -18.125 -6.557 -22.805 1.00 24.16 74 LEU A C 1
ATOM 514 O O . LEU A 1 74 ? -18.325 -5.893 -23.813 1.00 24.56 74 LEU A O 1
ATOM 519 N N . VAL A 1 75 ? -19.114 -6.834 -21.945 1.00 26.32 75 VAL A N 1
ATOM 520 C CA . VAL A 1 75 ? -20.488 -6.319 -22.124 1.00 26.17 75 VAL A CA 1
ATOM 521 C C . VAL A 1 75 ? -20.487 -4.790 -22.052 1.00 25.26 75 VAL A C 1
ATOM 522 O O . VAL A 1 75 ? -21.173 -4.128 -22.812 1.00 23.84 75 VAL A O 1
ATOM 526 N N . GLU A 1 76 ? -19.676 -4.216 -21.174 1.00 25.99 76 GLU A N 1
ATOM 527 C CA . GLU A 1 76 ? -19.647 -2.754 -21.055 1.00 26.18 76 GLU A CA 1
ATOM 528 C C . GLU A 1 76 ? -19.162 -2.161 -22.355 1.00 23.49 76 GLU A C 1
ATOM 529 O O . GLU A 1 76 ? -19.779 -1.224 -22.898 1.00 22.62 76 GLU A O 1
ATOM 535 N N . LEU A 1 77 ? -18.056 -2.726 -22.871 1.00 21.19 77 LEU A N 1
ATOM 536 C CA . LEU A 1 77 ? -17.512 -2.332 -24.160 1.00 20.91 77 LEU A CA 1
ATOM 537 C C . LEU A 1 77 ? -18.511 -2.509 -25.304 1.00 19.22 77 LEU A C 1
ATOM 538 O O . LEU A 1 77 ? -18.662 -1.631 -26.146 1.00 19.54 77 LEU A O 1
ATOM 543 N N . MET A 1 78 ? -19.170 -3.653 -25.320 1.00 19.63 78 MET A N 1
ATOM 544 C CA . MET A 1 78 ? -20.204 -3.954 -26.322 1.00 19.63 78 MET A CA 1
ATOM 545 C C . MET A 1 78 ? -21.327 -2.883 -26.319 1.00 19.70 78 MET A C 1
ATOM 546 O O . MET A 1 78 ? -21.738 -2.420 -27.366 1.00 21.60 78 MET A O 1
ATOM 551 N N . VAL A 1 79 ? -21.824 -2.526 -25.137 1.00 21.21 79 VAL A N 1
ATOM 552 C CA . VAL A 1 79 ? -22.854 -1.499 -25.023 1.00 21.00 79 VAL A CA 1
ATOM 553 C C . VAL A 1 79 ? -22.371 -0.200 -25.616 1.00 20.91 79 VAL A C 1
ATOM 554 O O . VAL A 1 79 ? -23.076 0.437 -26.375 1.00 19.39 79 VAL A O 1
ATOM 558 N N . ASP A 1 80 ? -21.172 0.254 -25.253 1.00 21.35 80 ASP A N 1
ATOM 559 C CA . ASP A 1 80 ? -20.763 1.560 -25.750 1.00 22.36 80 ASP A CA 1
ATOM 560 C C . ASP A 1 80 ? -20.503 1.508 -27.237 1.00 22.64 80 ASP A C 1
ATOM 561 O O . ASP A 1 80 ? -20.730 2.463 -27.996 1.00 20.84 80 ASP A O 1
ATOM 566 N N . GLU A 1 81 ? -20.044 0.351 -27.676 1.00 22.81 81 GLU A N 1
ATOM 567 C CA . GLU A 1 81 ? -19.731 0.183 -29.073 1.00 23.08 81 GLU A CA 1
ATOM 568 C C . GLU A 1 81 ? -20.981 0.317 -29.940 1.00 21.18 81 GLU A C 1
ATOM 569 O O . GLU A 1 81 ? -20.949 1.066 -30.870 1.00 19.95 81 GLU A O 1
ATOM 575 N N . VAL A 1 82 ? -22.063 -0.356 -29.599 1.00 22.28 82 VAL A N 1
ATOM 576 C CA . VAL A 1 82 ? -23.308 -0.262 -30.399 1.00 22.05 82 VAL A CA 1
ATOM 577 C C . VAL A 1 82 ? -23.916 1.129 -30.290 1.00 22.69 82 VAL A C 1
ATOM 578 O O . VAL A 1 82 ? -24.413 1.614 -31.240 1.00 22.04 82 VAL A O 1
ATOM 582 N N . ILE A 1 83 ? -23.815 1.780 -29.141 1.00 23.48 83 ILE A N 1
ATOM 583 C CA . ILE A 1 83 ? -24.288 3.189 -29.023 1.00 24.42 83 ILE A CA 1
ATOM 584 C C . ILE A 1 83 ? -23.639 4.116 -30.051 1.00 24.82 83 ILE A C 1
ATOM 585 O O . ILE A 1 83 ? -24.257 5.031 -30.583 1.00 26.48 83 ILE A O 1
ATOM 590 N N . GLY A 1 84 ? -22.426 3.816 -30.445 1.00 25.46 84 GLY A N 1
ATOM 591 C CA . GLY A 1 84 ? -21.776 4.537 -31.472 1.00 27.06 84 GLY A CA 1
ATOM 592 C C . GLY A 1 84 ? -22.325 4.375 -32.893 1.00 28.71 84 GLY A C 1
ATOM 593 O O . GLY A 1 84 ? -21.864 5.063 -33.799 1.00 28.36 84 GLY A O 1
ATOM 594 N N . GLU A 1 85 ? -23.270 3.476 -33.118 1.00 27.55 85 GLU A N 1
ATOM 595 C CA . GLU A 1 85 ? -23.923 3.406 -34.415 1.00 28.90 85 GLU A CA 1
ATOM 596 C C . GLU A 1 85 ? -24.982 4.521 -34.554 1.00 31.02 85 GLU A C 1
ATOM 597 O O . GLU A 1 85 ? -25.534 4.743 -35.653 1.00 33.64 85 GLU A O 1
ATOM 603 N N . THR A 1 86 ? -25.339 5.140 -33.432 1.00 32.00 86 THR A N 1
ATOM 604 C CA . THR A 1 86 ? -26.403 6.125 -33.431 1.00 34.43 86 THR A CA 1
ATOM 605 C C . THR A 1 86 ? -25.793 7.341 -34.107 1.00 35.23 86 THR A C 1
ATOM 606 O O . THR A 1 86 ? -24.662 7.690 -33.890 1.00 33.77 86 THR A O 1
ATOM 610 N N A ARG A 1 87 ? -26.590 8.095 -34.845 0.50 37.15 87 ARG A N 1
ATOM 611 N N B ARG A 1 87 ? -26.585 7.953 -34.977 0.50 36.27 87 ARG A N 1
ATOM 612 C CA A ARG A 1 87 ? -26.012 9.227 -35.579 0.50 39.10 87 ARG A CA 1
ATOM 613 C CA B ARG A 1 87 ? -26.118 9.056 -35.811 0.50 37.61 87 ARG A CA 1
ATOM 614 C C A ARG A 1 87 ? -26.111 10.564 -34.834 0.50 39.39 87 ARG A C 1
ATOM 615 C C B ARG A 1 87 ? -26.838 10.324 -35.404 0.50 37.43 87 ARG A C 1
ATOM 616 O O A ARG A 1 87 ? -25.122 11.272 -34.676 0.50 41.19 87 ARG A O 1
ATOM 617 O O B ARG A 1 87 ? -27.801 10.723 -36.076 0.50 38.55 87 ARG A O 1
ATOM 632 N N A LEU A 1 88 ? -27.295 10.882 -34.337 0.50 37.92 88 LEU A N 1
ATOM 633 N N B LEU A 1 88 ? -26.386 10.957 -34.319 0.50 37.18 88 LEU A N 1
ATOM 634 C CA A LEU A 1 88 ? -27.579 12.247 -33.861 0.50 37.74 88 LEU A CA 1
ATOM 635 C CA B LEU A 1 88 ? -27.018 12.197 -33.861 0.50 37.25 88 LEU A CA 1
ATOM 636 C C A LEU A 1 88 ? -26.466 13.237 -34.205 0.50 39.91 88 LEU A C 1
ATOM 637 C C B LEU A 1 88 ? -26.175 13.393 -34.160 0.50 40.05 88 LEU A C 1
ATOM 638 O O A LEU A 1 88 ? -25.306 12.849 -34.199 0.50 40.64 88 LEU A O 1
ATOM 639 O O B LEU A 1 88 ? -24.944 13.322 -34.074 0.50 41.77 88 LEU A O 1
ATOM 648 N N . PRO A 1 89 ? -26.829 14.518 -34.472 1.00 41.15 89 PRO A N 1
ATOM 649 C CA . PRO A 1 89 ? -26.043 15.700 -34.631 1.00 45.28 89 PRO A CA 1
ATOM 650 C C . PRO A 1 89 ? -25.240 16.031 -33.404 1.00 46.78 89 PRO A C 1
ATOM 651 O O . PRO A 1 89 ? -25.520 15.541 -32.297 1.00 45.71 89 PRO A O 1
ATOM 655 N N . ASP A 1 90 ? -24.246 16.862 -33.638 1.00 49.39 90 ASP A N 1
ATOM 656 C CA . ASP A 1 90 ? -23.340 17.303 -32.608 1.00 51.65 90 ASP A CA 1
ATOM 657 C C . ASP A 1 90 ? -24.021 18.145 -31.534 1.00 52.35 90 ASP A C 1
ATOM 658 O O . ASP A 1 90 ? -23.662 18.036 -30.374 1.00 53.21 90 ASP A O 1
ATOM 663 N N . ARG A 1 91 ? -24.958 19.001 -31.924 1.00 52.28 91 ARG A N 1
ATOM 664 C CA . ARG A 1 91 ? -25.712 19.802 -30.975 1.00 52.82 91 ARG A CA 1
ATOM 665 C C . ARG A 1 91 ? -27.183 19.535 -31.252 1.00 49.25 91 ARG A C 1
ATOM 666 O O . ARG A 1 91 ? -27.543 19.285 -32.400 1.00 47.92 91 ARG A O 1
ATOM 670 N N . PRO A 1 92 ? -28.027 19.545 -30.205 1.00 47.27 92 PRO A N 1
ATOM 671 C CA . PRO A 1 92 ? -29.456 19.284 -30.393 1.00 44.96 92 PRO A CA 1
ATOM 672 C C . PRO A 1 92 ? -30.275 20.333 -31.148 1.00 46.32 92 PRO A C 1
ATOM 673 O O . PRO A 1 92 ? -31.345 20.005 -31.619 1.00 45.14 92 PRO 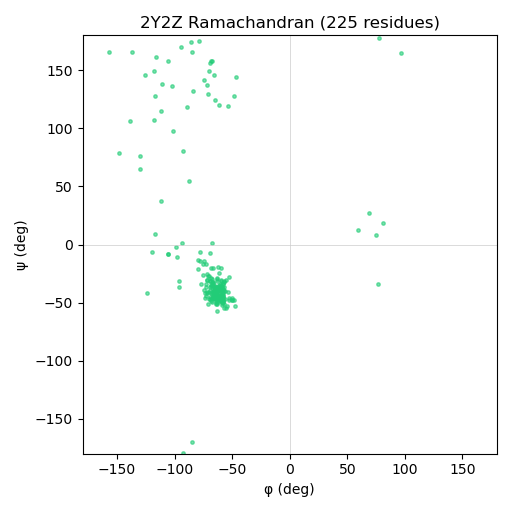A O 1
ATOM 677 N N . GLY A 1 93 ? -29.815 21.566 -31.244 1.00 49.25 93 GLY A N 1
ATOM 678 C CA . GLY A 1 93 ? -30.602 22.607 -31.901 1.00 51.35 93 GLY A CA 1
ATOM 679 C C . GLY A 1 93 ? -31.736 23.147 -31.029 1.00 50.98 93 GLY A C 1
ATOM 680 O O . GLY A 1 93 ? -31.961 22.673 -29.938 1.00 50.06 93 GLY A O 1
ATOM 681 N N . PRO A 1 94 ? -32.484 24.127 -31.531 1.00 52.86 94 PRO A N 1
ATOM 682 C CA . PRO A 1 94 ? -33.397 24.923 -30.692 1.00 53.09 94 PRO A CA 1
ATOM 683 C C . PRO A 1 94 ? -34.728 24.225 -30.388 1.00 48.98 94 PRO A C 1
ATOM 684 O O . PRO A 1 94 ? -35.463 24.651 -29.487 1.00 48.48 94 PRO A O 1
ATOM 688 N N . ASP A 1 95 ? -35.027 23.142 -31.118 1.00 44.06 95 ASP A N 1
ATOM 689 C CA . ASP A 1 95 ? -36.307 22.480 -31.018 1.00 41.44 95 ASP A CA 1
ATOM 690 C C . ASP A 1 95 ? -36.078 21.240 -30.153 1.00 38.37 95 ASP A C 1
ATOM 691 O O . ASP A 1 95 ? -35.612 20.215 -30.630 1.00 33.02 95 ASP A O 1
ATOM 696 N N . TRP A 1 96 ? -36.407 21.365 -28.866 1.00 37.57 96 TRP A N 1
ATOM 697 C CA . TRP A 1 96 ? -36.119 20.314 -27.897 1.00 35.31 96 TRP A CA 1
ATOM 698 C C . TRP A 1 96 ? -36.994 19.070 -28.150 1.00 31.93 96 TRP A C 1
ATOM 699 O O . TRP A 1 96 ? -36.496 17.933 -28.012 1.00 29.27 96 TRP A O 1
ATOM 710 N N . ARG A 1 97 ? -38.253 19.252 -28.558 1.00 32.11 97 ARG A N 1
ATOM 711 C CA . ARG A 1 97 ? -39.151 18.102 -28.844 1.00 30.42 97 ARG A CA 1
ATOM 712 C C . ARG A 1 97 ? -38.623 17.326 -30.052 1.00 29.49 97 ARG A C 1
ATOM 713 O O . ARG A 1 97 ? -38.556 16.082 -30.041 1.00 29.26 97 ARG A O 1
ATOM 721 N N . ALA A 1 98 ? -38.178 18.064 -31.060 1.00 29.51 98 ALA A N 1
ATOM 722 C CA . ALA A 1 98 ? -37.542 17.433 -32.220 1.00 27.94 98 ALA A CA 1
ATOM 723 C C . ALA A 1 98 ? -36.298 16.629 -31.878 1.00 26.32 98 ALA A C 1
ATOM 724 O O . ALA A 1 98 ? -36.127 15.497 -32.359 1.00 25.64 98 ALA A O 1
ATOM 726 N N . ALA A 1 99 ? -35.391 17.211 -31.098 1.00 25.96 99 ALA A N 1
ATOM 727 C CA . ALA A 1 99 ? -34.204 16.540 -30.692 1.00 24.12 99 ALA A CA 1
ATOM 728 C C . ALA A 1 99 ? -34.504 15.297 -29.903 1.00 22.32 99 ALA A C 1
ATOM 729 O O . ALA A 1 99 ? -33.866 14.246 -30.132 1.00 20.89 99 ALA A O 1
ATOM 731 N N . LEU A 1 100 ? -35.420 15.388 -28.963 1.00 22.13 100 LEU A N 1
ATOM 732 C CA . LEU A 1 100 ? -35.710 14.229 -28.151 1.00 23.67 100 LEU A CA 1
ATOM 733 C C . LEU A 1 100 ? -36.401 13.149 -28.971 1.00 22.56 100 LEU A C 1
ATOM 734 O O . LEU A 1 100 ? -36.209 11.947 -28.697 1.00 21.94 100 LEU A O 1
ATOM 739 N N . THR A 1 101 ? -37.178 13.549 -29.972 1.00 23.50 101 THR A N 1
ATOM 740 C CA . THR A 1 101 ? -37.812 12.595 -30.844 1.00 22.83 101 THR A CA 1
ATOM 741 C C . THR A 1 101 ? -36.776 11.847 -31.697 1.00 22.30 101 THR A C 1
ATOM 742 O O . THR A 1 101 ? -36.821 10.649 -31.764 1.00 20.08 101 THR A O 1
ATOM 746 N N . LEU A 1 102 ? -35.858 12.573 -32.354 1.00 22.33 102 LEU A N 1
ATOM 747 C CA A LEU A 1 102 ? -34.781 11.959 -33.126 0.50 22.77 102 LEU A CA 1
ATOM 748 C CA B LEU A 1 102 ? -34.793 11.961 -33.131 0.50 22.70 102 LEU A CA 1
ATOM 749 C C . LEU A 1 102 ? -34.020 10.963 -32.264 1.00 22.09 102 LEU A C 1
ATOM 750 O O . LEU A 1 102 ? -33.756 9.836 -32.685 1.00 21.51 102 LEU A O 1
ATOM 759 N N . ALA A 1 103 ? -33.667 11.373 -31.041 1.00 22.71 103 ALA A N 1
ATOM 760 C CA . ALA A 1 103 ? -32.870 10.512 -30.161 1.00 21.72 103 ALA A CA 1
ATOM 761 C C . ALA A 1 103 ? -33.668 9.249 -29.767 1.00 22.08 103 ALA A C 1
ATOM 762 O O . ALA A 1 103 ? -33.099 8.130 -29.756 1.00 20.86 103 ALA A O 1
ATOM 764 N N . ALA A 1 104 ? -34.958 9.412 -29.505 1.00 20.88 104 ALA A N 1
ATOM 765 C CA . ALA A 1 104 ? -35.813 8.281 -29.114 1.00 21.22 104 ALA A CA 1
ATOM 766 C C . ALA A 1 104 ? -35.964 7.273 -30.274 1.00 21.16 104 ALA A C 1
ATOM 767 O O . ALA A 1 104 ? -35.925 6.069 -30.045 1.00 20.78 104 ALA A O 1
ATOM 769 N N . ASN A 1 105 ? -36.172 7.789 -31.475 1.00 19.73 105 ASN A N 1
ATOM 770 C CA . ASN A 1 105 ? -36.230 6.957 -32.680 1.00 21.97 105 ASN A CA 1
ATOM 771 C C . ASN A 1 105 ? -34.949 6.152 -32.858 1.00 21.10 105 ASN A C 1
ATOM 772 O O . ASN A 1 105 ? -34.992 4.953 -33.128 1.00 22.19 105 ASN A O 1
ATOM 777 N N . GLU A 1 106 ? -33.815 6.835 -32.799 1.00 20.67 106 GLU A N 1
ATOM 778 C CA . GLU A 1 106 ? -32.547 6.210 -32.956 1.00 20.62 106 GLU A CA 1
ATOM 779 C C . GLU A 1 106 ? -32.294 5.164 -31.860 1.00 21.44 106 GLU A C 1
ATOM 780 O O . GLU A 1 106 ? -31.744 4.093 -32.157 1.00 22.07 106 GLU A O 1
ATOM 786 N N . LYS A 1 107 ? -32.705 5.466 -30.631 1.00 20.33 107 LYS A N 1
ATOM 787 C CA . LYS A 1 107 ? -32.536 4.525 -29.537 1.00 21.96 107 LYS A CA 1
ATOM 788 C C . LYS A 1 107 ? -33.399 3.268 -29.741 1.00 20.37 107 LYS A C 1
ATOM 789 O O . LYS A 1 107 ? -32.935 2.145 -29.515 1.00 20.12 107 LYS A O 1
ATOM 795 N N . ARG A 1 108 ? -34.652 3.451 -30.140 1.00 20.76 108 ARG A N 1
ATOM 796 C CA . ARG A 1 108 ? -35.557 2.304 -30.365 1.00 19.96 108 ARG A CA 1
ATOM 797 C C . ARG A 1 108 ? -34.986 1.384 -31.455 1.00 20.04 108 ARG A C 1
ATOM 798 O O . ARG A 1 108 ? -34.928 0.156 -31.313 1.00 20.38 108 ARG A O 1
ATOM 806 N N . ALA A 1 109 ? -34.505 2.003 -32.519 1.00 19.10 109 ALA A N 1
ATOM 807 C CA . ALA A 1 109 ? -33.937 1.252 -33.635 1.00 20.96 109 ALA A CA 1
ATOM 808 C C . ALA A 1 109 ? -32.674 0.540 -33.133 1.00 20.47 109 ALA A C 1
ATOM 809 O O . ALA A 1 109 ? -32.430 -0.605 -33.524 1.00 19.68 109 ALA A O 1
ATOM 811 N N . LEU A 1 110 ? -31.880 1.193 -32.259 1.00 19.52 110 LEU A N 1
ATOM 812 C CA . LEU A 1 110 ? -30.681 0.561 -31.748 1.00 19.79 110 LEU A CA 1
ATOM 813 C C . LEU A 1 110 ? -31.016 -0.724 -30.963 1.00 19.64 110 LEU A C 1
ATOM 814 O O . LEU A 1 110 ? -30.345 -1.773 -31.114 1.00 21.67 110 LEU A O 1
ATOM 819 N N . TRP A 1 111 ? -32.008 -0.614 -30.070 1.00 20.18 111 TRP A N 1
ATOM 820 C CA . TRP A 1 111 ? -32.420 -1.729 -29.243 1.00 20.92 111 TRP A CA 1
ATOM 821 C C . TRP A 1 111 ? -32.967 -2.833 -30.087 1.00 22.02 111 TRP A C 1
ATOM 822 O O . TRP A 1 111 ? -32.726 -4.023 -29.798 1.00 25.19 111 TRP A O 1
ATOM 833 N N . LEU A 1 112 ? -33.741 -2.500 -31.126 1.00 21.58 112 LEU A N 1
ATOM 834 C CA . LEU A 1 112 ? -34.276 -3.532 -32.008 1.00 22.69 112 LEU A CA 1
ATOM 835 C C . LEU A 1 112 ? -33.163 -4.271 -32.778 1.00 22.30 112 LEU A C 1
ATOM 836 O O . LEU A 1 112 ? -33.297 -5.453 -33.036 1.00 23.55 112 LEU A O 1
ATOM 841 N N . ARG A 1 113 ? -32.113 -3.571 -33.159 1.00 21.16 113 ARG A N 1
ATOM 842 C CA . ARG A 1 113 ? -30.931 -4.199 -33.803 1.00 23.00 113 ARG A CA 1
ATOM 843 C C . ARG A 1 113 ? -30.127 -5.004 -32.818 1.00 22.46 113 ARG A C 1
ATOM 844 O O . ARG A 1 113 ? -29.458 -5.960 -33.195 1.00 22.73 113 ARG A O 1
ATOM 852 N N . HIS A 1 114 ? -30.142 -4.577 -31.559 1.00 20.93 114 HIS A N 1
ATOM 853 C CA . HIS A 1 114 ? -29.380 -5.251 -30.529 1.00 21.39 114 HIS A CA 1
ATOM 854 C C . HIS A 1 114 ? -30.242 -5.555 -29.297 1.00 21.99 114 HIS A C 1
ATOM 855 O O . HIS A 1 114 ? -30.110 -4.858 -28.249 1.00 22.89 114 HIS A O 1
ATOM 862 N N . PRO A 1 115 ? -31.105 -6.569 -29.377 1.00 25.14 115 PRO A N 1
ATOM 863 C CA . PRO A 1 115 ? -32.107 -6.741 -28.314 1.00 27.06 115 PRO A CA 1
ATOM 864 C C . PRO A 1 115 ? -31.542 -7.026 -26.907 1.00 29.00 115 PRO A C 1
ATOM 865 O O . PRO A 1 115 ? -32.263 -6.869 -25.949 1.00 29.52 115 PRO A O 1
ATOM 869 N N . TRP A 1 116 ? -30.288 -7.479 -26.824 1.00 29.92 116 TRP A N 1
ATOM 870 C CA . TRP A 1 116 ? -29.639 -7.769 -25.548 1.00 31.10 116 TRP A CA 1
ATOM 871 C C . TRP A 1 116 ? -29.455 -6.429 -24.777 1.00 31.48 116 TRP A C 1
ATOM 872 O O . TRP A 1 116 ? -29.331 -6.450 -23.538 1.00 33.37 116 TRP A O 1
ATOM 883 N N . LEU A 1 117 ? -29.492 -5.288 -25.460 1.00 30.29 117 LEU A N 1
ATOM 884 C CA . LEU A 1 117 ? -29.558 -3.997 -24.741 1.00 31.86 117 LEU A CA 1
ATOM 885 C C . LEU A 1 117 ? -30.781 -3.893 -23.815 1.00 35.97 117 LEU A C 1
ATOM 886 O O . LEU A 1 117 ? -30.689 -3.301 -22.740 1.00 36.61 117 LEU A O 1
ATOM 891 N N . ALA A 1 118 ? -31.912 -4.488 -24.206 1.00 38.84 118 ALA A N 1
ATOM 892 C CA . ALA A 1 118 ? -33.118 -4.404 -23.398 1.00 41.89 118 ALA A CA 1
ATOM 893 C C . ALA A 1 118 ? -32.934 -5.159 -22.102 1.00 45.60 118 ALA A C 1
ATOM 894 O O . ALA A 1 118 ? -33.855 -5.252 -21.324 1.00 48.09 118 ALA A O 1
ATOM 896 N N . THR A 1 119 ? -31.747 -5.734 -21.886 1.00 48.22 119 THR A N 1
ATOM 897 C CA . THR A 1 119 ? -31.311 -6.194 -20.556 1.00 50.57 119 THR A CA 1
ATOM 898 C C . THR A 1 119 ? -29.960 -5.587 -20.086 1.00 50.22 119 THR A C 1
ATOM 899 O O . THR A 1 119 ? -29.831 -5.211 -18.904 1.00 52.61 119 THR A O 1
ATOM 903 N N . ALA A 1 120 ? -28.979 -5.486 -20.998 1.00 66.89 120 ALA A N 1
ATOM 904 C CA . ALA A 1 120 ? -27.653 -4.929 -20.696 1.00 61.39 120 ALA A CA 1
ATOM 905 C C . ALA A 1 120 ? -27.710 -3.449 -20.317 1.00 57.84 120 ALA A C 1
ATOM 906 O O . ALA A 1 120 ? -26.979 -3.021 -19.427 1.00 55.57 120 ALA A O 1
ATOM 908 N N . TRP A 1 121 ? -28.583 -2.680 -20.973 1.00 57.92 121 TRP A N 1
ATOM 909 C CA . TRP A 1 121 ? -28.707 -1.248 -20.685 1.00 55.99 121 TRP A CA 1
ATOM 910 C C . TRP A 1 121 ? -29.224 -1.021 -19.248 1.00 56.74 121 TRP A C 1
ATOM 911 O O . TRP A 1 121 ? -30.285 -1.524 -18.815 1.00 61.19 121 TRP A O 1
ATOM 922 N N . ARG A 1 122 ? -28.407 -0.245 -18.549 1.00 52.76 122 ARG A N 1
ATOM 923 C CA . ARG A 1 122 ? -28.418 -0.002 -17.099 1.00 52.73 122 ARG A CA 1
ATOM 924 C C . ARG A 1 122 ? -29.186 -0.877 -16.114 1.00 55.50 122 ARG A C 1
ATOM 925 O O . ARG A 1 122 ? -30.186 -0.441 -15.499 1.00 58.93 122 ARG A O 1
ATOM 933 N N A ASN A 1 123 ? -28.690 -2.092 -15.867 0.50 55.55 123 ASN A N 1
ATOM 934 N N B ASN A 1 123 ? -28.789 -2.147 -16.070 0.50 55.36 123 ASN A N 1
ATOM 935 C CA A ASN A 1 123 ? -29.063 -2.763 -14.633 0.50 58.11 123 ASN A CA 1
ATOM 936 C CA B ASN A 1 123 ? -28.932 -2.915 -14.869 0.50 57.11 123 ASN A CA 1
ATOM 937 C C A ASN A 1 123 ? -28.567 -1.839 -13.527 0.50 55.15 123 ASN A C 1
ATOM 938 C C B ASN A 1 123 ? -27.598 -2.667 -14.184 0.50 52.35 123 ASN A C 1
ATOM 939 O O A ASN A 1 123 ? -29.331 -1.038 -12.945 0.50 56.63 123 ASN A O 1
ATOM 940 O O B ASN A 1 123 ? -26.548 -3.210 -14.554 0.50 50.23 123 ASN A O 1
ATOM 949 N N A GLY A 1 124 ? -27.270 -1.939 -13.273 0.50 50.15 124 GLY A N 1
ATOM 950 N N B GLY A 1 124 ? -27.655 -1.721 -13.260 0.50 50.13 124 GLY A N 1
ATOM 951 C CA A GLY A 1 124 ? -26.665 -1.220 -12.187 0.50 48.26 124 GLY A CA 1
ATOM 952 C CA B GLY A 1 124 ? -26.551 -1.411 -12.410 0.50 47.43 124 GLY A CA 1
ATOM 953 C C A GLY A 1 124 ? -25.952 0.024 -12.665 0.50 42.66 124 GLY A C 1
ATOM 954 C C B GLY A 1 124 ? -25.948 -0.055 -12.713 0.50 42.44 124 GLY A C 1
ATOM 955 O O A GLY A 1 124 ? -26.596 1.038 -12.935 0.50 40.22 124 GLY A O 1
ATOM 956 O O B GLY A 1 124 ? -26.651 0.942 -12.893 0.50 40.33 124 GLY A O 1
ATOM 957 N N . HIS A 1 125 ? -24.626 -0.043 -12.772 1.00 39.64 125 HIS A N 1
ATOM 958 C CA . HIS A 1 125 ? -23.855 1.183 -12.943 1.00 36.40 125 HIS A CA 1
ATOM 959 C C . HIS A 1 125 ? -24.016 1.731 -14.349 1.00 33.89 125 HIS A C 1
ATOM 960 O O . HIS A 1 125 ? -24.261 0.976 -15.254 1.00 32.05 125 HIS A O 1
ATOM 967 N N . PRO A 1 126 ? -23.960 3.060 -14.509 1.00 33.04 126 PRO A N 1
ATOM 968 C CA . PRO A 1 126 ? -24.026 3.696 -15.816 1.00 31.08 126 PRO A CA 1
ATOM 969 C C . PRO A 1 126 ? -22.760 3.438 -16.611 1.00 30.17 126 PRO A C 1
ATOM 970 O O . PRO A 1 126 ? -21.665 3.298 -16.034 1.00 30.84 126 PRO A O 1
ATOM 974 N N . VAL A 1 127 ? -22.911 3.377 -17.920 1.00 28.01 127 VAL A N 1
ATOM 975 C CA . VAL A 1 127 ? -21.797 3.181 -18.844 1.00 27.98 127 VAL A CA 1
ATOM 976 C C . VAL A 1 127 ? -21.257 4.566 -19.213 1.00 27.67 127 VAL A C 1
ATOM 977 O O . VAL A 1 127 ? -21.973 5.416 -19.749 1.00 27.08 127 VAL A O 1
ATOM 981 N N . TRP A 1 128 ? -20.007 4.799 -18.877 1.00 27.98 128 TRP A N 1
ATOM 982 C CA . TRP A 1 128 ? -19.417 6.133 -19.032 1.00 28.67 128 TRP A CA 1
ATOM 983 C C . TRP A 1 128 ? -18.357 6.081 -20.119 1.00 28.23 128 TRP A C 1
ATOM 984 O O . TRP A 1 128 ? -17.335 6.741 -20.031 1.00 30.96 128 TRP A O 1
ATOM 995 N N . GLY A 1 129 ? -18.594 5.305 -21.175 1.00 26.68 129 GLY A N 1
ATOM 996 C CA . GLY A 1 129 ? -17.664 5.271 -22.278 1.00 26.10 129 GLY A CA 1
ATOM 997 C C . GLY A 1 129 ? -17.988 6.403 -23.228 1.00 25.23 129 GLY A C 1
ATOM 998 O O . GLY A 1 129 ? -19.012 7.088 -23.064 1.00 24.32 129 GLY A O 1
ATOM 999 N N . PRO A 1 130 ? -17.153 6.602 -24.254 1.00 25.60 130 PRO A N 1
ATOM 1000 C CA . PRO A 1 130 ? -17.323 7.843 -25.030 1.00 26.12 130 PRO A CA 1
ATOM 1001 C C . PRO A 1 130 ? -18.626 7.993 -25.840 1.00 25.33 130 PRO A C 1
ATOM 1002 O O . PRO A 1 130 ? -19.177 9.099 -25.943 1.00 24.38 130 PRO A O 1
ATOM 1006 N N . ASN A 1 131 ? -19.139 6.885 -26.344 1.00 22.86 131 ASN A N 1
ATOM 1007 C CA . ASN A 1 131 ? -20.347 6.945 -27.153 1.00 24.44 131 ASN A CA 1
ATOM 1008 C C . ASN A 1 131 ? -21.556 7.184 -26.255 1.00 23.24 131 ASN A C 1
ATOM 1009 O O . ASN A 1 131 ? -22.448 7.964 -26.633 1.00 23.20 131 ASN A O 1
ATOM 1014 N N . SER A 1 132 ? -21.590 6.558 -25.071 1.00 23.10 132 SER A N 1
ATOM 1015 C CA . SER A 1 132 ? -22.720 6.763 -24.172 1.00 23.81 132 SER A CA 1
ATOM 1016 C C . SER A 1 132 ? -22.735 8.194 -23.608 1.00 23.18 132 SER A C 1
ATOM 1017 O O . SER A 1 132 ? -23.766 8.827 -23.545 1.00 24.46 132 SER A O 1
ATOM 1020 N N . LEU A 1 133 ? -21.572 8.705 -23.239 1.00 23.97 133 LEU A N 1
ATOM 1021 C CA . LEU A 1 133 ? -21.429 10.082 -22.727 1.00 25.00 133 LEU A CA 1
ATOM 1022 C C . LEU A 1 133 ? -21.895 11.115 -23.770 1.00 26.13 133 LEU A C 1
ATOM 1023 O O . LEU A 1 133 ? -22.612 12.067 -23.416 1.00 28.03 133 LEU A O 1
ATOM 1028 N N . ARG A 1 134 ? -21.588 10.877 -25.039 1.00 25.06 134 ARG A N 1
ATOM 1029 C CA . ARG A 1 134 ? -21.922 11.795 -26.131 1.00 27.81 134 ARG A CA 1
ATOM 1030 C C . ARG A 1 134 ? -23.408 11.828 -26.354 1.00 27.87 134 ARG A C 1
ATOM 1031 O O . ARG A 1 134 ? -23.992 12.899 -26.545 1.00 27.52 134 ARG A O 1
ATOM 1039 N N . GLN A 1 135 ? -24.006 10.642 -26.375 1.00 33.21 135 GLN A N 1
ATOM 1040 C CA A GLN A 1 135 ? -25.449 10.524 -26.491 0.50 32.42 135 GLN A CA 1
ATOM 1041 C CA B GLN A 1 135 ? -25.455 10.503 -26.495 0.50 32.47 135 GLN A CA 1
ATOM 1042 C C . GLN A 1 135 ? -26.166 11.170 -25.310 1.00 31.82 135 GLN A C 1
ATOM 1043 O O . GLN A 1 135 ? -27.171 11.848 -25.478 1.00 30.71 135 GLN A O 1
ATOM 1054 N N . GLN A 1 136 ? -25.639 10.985 -24.113 1.00 32.22 136 GLN A N 1
ATOM 1055 C CA . GLN A 1 136 ? -26.243 11.623 -22.968 1.00 32.88 136 GLN A CA 1
ATOM 1056 C C . GLN A 1 136 ? -26.111 13.126 -22.952 1.00 32.03 136 GLN A C 1
ATOM 1057 O O . GLN A 1 136 ? -27.049 13.812 -22.513 1.00 32.12 136 GLN A O 1
ATOM 1063 N N . GLU A 1 137 ? -24.999 13.669 -23.425 1.00 32.11 137 GLU A N 1
ATOM 1064 C CA . GLU A 1 137 ? -24.879 15.136 -23.538 1.00 31.88 137 GLU A CA 1
ATOM 1065 C C . GLU A 1 137 ? -25.970 15.679 -24.461 1.00 30.12 137 GLU A C 1
ATOM 1066 O O . GLU A 1 137 ? -26.464 16.769 -24.250 1.00 28.07 137 GLU A O 1
ATOM 1072 N N . PHE A 1 138 ? -26.238 14.971 -25.555 1.00 28.01 138 PHE A N 1
ATOM 1073 C CA . PHE A 1 138 ? -27.266 15.427 -26.494 1.00 28.46 138 PHE A CA 1
ATOM 1074 C C . PHE A 1 138 ? -28.657 15.472 -25.831 1.00 28.89 138 PHE A C 1
ATOM 1075 O O . PHE A 1 138 ? -29.369 16.485 -25.936 1.00 29.57 138 PHE A O 1
ATOM 1083 N N . VAL A 1 139 ? -29.027 14.371 -25.157 1.00 26.91 139 VAL A N 1
ATOM 1084 C CA . VAL A 1 139 ? -30.296 14.276 -24.444 1.00 27.01 139 VAL A CA 1
ATOM 1085 C C . VAL A 1 139 ? -30.446 15.272 -23.289 1.00 28.10 139 VAL A C 1
ATOM 1086 O O . VAL A 1 139 ? -31.415 16.077 -23.253 1.00 27.97 139 VAL A O 1
ATOM 1090 N N . LEU A 1 140 ? -29.504 15.215 -22.348 1.00 28.97 140 LEU A N 1
ATOM 1091 C CA . LEU A 1 140 ? -29.479 16.158 -21.234 1.00 31.11 140 LEU A CA 1
ATOM 1092 C C . LEU A 1 140 ? -29.414 17.587 -21.770 1.00 33.01 140 LEU A C 1
ATOM 1093 O O . LEU A 1 140 ? -30.032 18.478 -21.217 1.00 34.86 140 LEU A O 1
ATOM 1098 N N . GLY A 1 141 ? -28.629 17.802 -22.829 1.00 34.25 141 GLY A N 1
ATOM 1099 C CA . GLY A 1 141 ? -28.468 19.130 -23.472 1.00 35.87 141 GLY A CA 1
ATOM 1100 C C . GLY A 1 141 ? -29.761 19.773 -23.968 1.00 36.58 141 GLY A C 1
ATOM 1101 O O . GLY A 1 141 ? -29.875 20.988 -23.941 1.00 38.62 141 GLY A O 1
ATOM 1102 N N . THR A 1 142 ? -30.733 18.967 -24.407 1.00 35.35 142 THR A N 1
ATOM 1103 C CA . THR A 1 142 ? -32.025 19.478 -24.905 1.00 36.79 142 THR A CA 1
ATOM 1104 C C . THR A 1 142 ? -32.781 20.262 -23.817 1.00 38.31 142 THR A C 1
ATOM 1105 O O . THR A 1 142 ? -33.449 21.229 -24.117 1.00 40.32 142 THR A O 1
ATOM 1109 N N . LEU A 1 143 ? -32.654 19.818 -22.567 1.00 38.73 143 LEU A N 1
ATOM 1110 C CA . LEU A 1 143 ? -33.384 20.380 -21.416 1.00 39.90 143 LEU A CA 1
ATOM 1111 C C . LEU A 1 143 ? -32.490 21.238 -20.517 1.00 42.45 143 LEU A C 1
ATOM 1112 O O . LEU A 1 143 ? -32.977 21.919 -19.582 1.00 42.04 143 LEU A O 1
ATOM 1117 N N . GLY A 1 144 ? -31.192 21.212 -20.808 1.00 41.23 144 GLY A N 1
ATOM 1118 C CA . GLY A 1 144 ? -30.230 21.954 -20.059 1.00 43.93 144 GLY A CA 1
ATOM 1119 C C . GLY A 1 144 ? -30.257 23.448 -20.356 1.00 46.95 144 GLY A C 1
ATOM 1120 O O . GLY A 1 144 ? -29.678 24.220 -19.611 1.00 48.87 144 GLY A O 1
ATOM 1121 N N . VAL A 1 145 ? -30.927 23.849 -21.437 1.00 48.30 145 VAL A N 1
ATOM 1122 C CA . VAL A 1 145 ? -31.046 25.269 -21.812 1.00 50.97 145 VAL A CA 1
ATOM 1123 C C . VAL A 1 145 ? -32.035 26.033 -20.926 1.00 53.74 145 VAL A C 1
ATOM 1124 O O . VAL A 1 145 ? -32.033 27.256 -20.904 1.00 57.21 145 VAL A O 1
ATOM 1128 N N . PHE A 1 146 ? -32.885 25.306 -20.213 1.00 53.61 146 PHE A N 1
ATOM 1129 C CA . PHE A 1 146 ? -33.940 25.885 -19.407 1.00 56.64 146 PHE A CA 1
ATOM 1130 C C . PHE A 1 146 ? -33.492 26.057 -17.988 1.00 57.01 146 PHE A C 1
ATOM 1131 O O . PHE A 1 146 ? -32.473 25.515 -17.578 1.00 55.85 146 PHE A O 1
ATOM 1139 N N . ASP A 1 147 ? -34.290 26.767 -17.218 1.00 59.02 147 ASP A N 1
ATOM 1140 C CA . ASP A 1 147 ? -33.931 27.019 -15.845 1.00 60.42 147 ASP A CA 1
ATOM 1141 C C . ASP A 1 147 ? -34.533 25.960 -14.913 1.00 59.19 147 ASP A C 1
ATOM 1142 O O . ASP A 1 147 ? -35.570 26.182 -14.274 1.00 61.89 147 ASP A O 1
ATOM 1147 N N . LEU A 1 148 ? -33.869 24.802 -14.851 1.00 55.01 148 LEU A N 1
ATOM 1148 C CA . LEU A 1 148 ?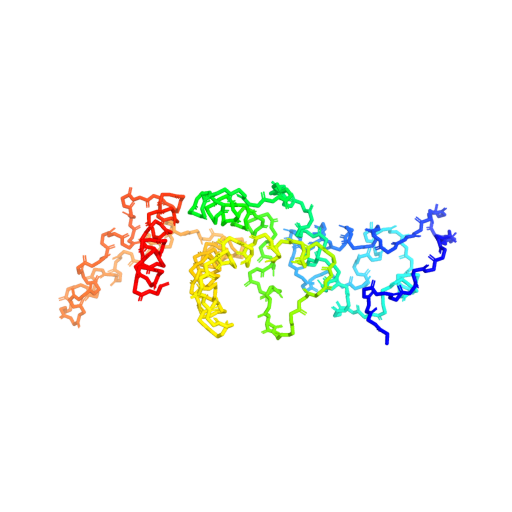 -34.256 23.741 -13.938 1.00 53.19 148 LEU A CA 1
ATOM 1149 C C . LEU A 1 148 ? -33.139 23.470 -12.955 1.00 52.52 148 LEU A C 1
ATOM 1150 O O . LEU A 1 148 ? -31.966 23.618 -13.286 1.00 51.49 148 LEU A O 1
ATOM 1155 N N . GLN A 1 149 ? -33.507 23.050 -11.752 1.00 53.21 149 GLN A N 1
ATOM 1156 C CA . GLN A 1 149 ? -32.539 22.474 -10.810 1.00 52.98 149 GLN A CA 1
ATOM 1157 C C . GLN A 1 149 ? -32.099 21.138 -11.355 1.00 48.87 149 GLN A C 1
ATOM 1158 O O . GLN A 1 149 ? -32.850 20.558 -12.109 1.00 46.28 149 GLN A O 1
ATOM 1164 N N . VAL A 1 150 ? -30.917 20.663 -10.963 1.00 47.91 150 VAL A N 1
ATOM 1165 C CA . VAL A 1 150 ? -30.382 19.375 -11.432 1.00 46.10 150 VAL A CA 1
ATOM 1166 C C . VAL A 1 150 ? -31.404 18.285 -11.204 1.00 45.81 150 VAL A C 1
ATOM 1167 O O . VAL A 1 150 ? -31.682 17.499 -12.101 1.00 42.63 150 VAL A O 1
ATOM 1171 N N . ASP A 1 151 ? -32.008 18.251 -10.012 1.00 49.25 151 ASP A N 1
ATOM 1172 C CA . ASP A 1 151 ? -32.912 17.130 -9.738 1.00 49.94 151 ASP A CA 1
ATOM 1173 C C . ASP A 1 151 ? -34.191 17.158 -10.598 1.00 48.55 151 ASP A C 1
ATOM 1174 O O . ASP A 1 151 ? -34.706 16.089 -10.967 1.00 46.48 151 ASP A O 1
ATOM 1179 N N . GLU A 1 152 ? -34.652 18.358 -10.980 1.00 49.25 152 GLU A N 1
ATOM 1180 C CA . GLU A 1 152 ? -35.787 18.488 -11.913 1.00 48.25 152 GLU A CA 1
ATOM 1181 C C . GLU A 1 152 ? -35.349 17.950 -13.269 1.00 44.20 152 GLU A C 1
ATOM 1182 O O . GLU A 1 152 ? -36.041 17.172 -13.907 1.00 41.71 152 GLU A O 1
ATOM 1188 N N . LEU A 1 153 ? -34.158 18.344 -13.704 1.00 43.04 153 LEU A N 1
ATOM 1189 C CA . LEU A 1 153 ? -33.668 17.886 -14.969 1.00 39.08 153 LEU A CA 1
ATOM 1190 C C . LEU A 1 153 ? -33.543 16.354 -15.022 1.00 36.55 153 LEU A C 1
ATOM 1191 O O . LEU A 1 153 ? -33.992 15.762 -15.984 1.00 33.83 153 LEU A O 1
ATOM 1196 N N . LEU A 1 154 ? -32.977 15.713 -14.009 1.00 36.84 154 LEU A N 1
ATOM 1197 C CA . LEU A 1 154 ? -32.775 14.274 -14.075 1.00 36.0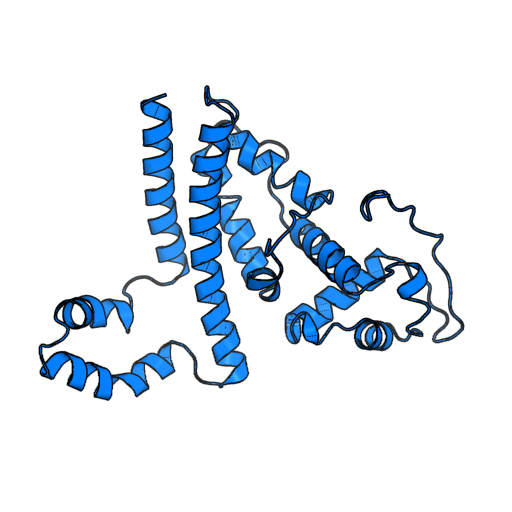0 154 LEU A CA 1
ATOM 1198 C C . LEU A 1 154 ? -34.135 13.550 -14.020 1.00 36.76 154 LEU A C 1
ATOM 1199 O O . LEU A 1 154 ? -34.313 12.491 -14.616 1.00 33.97 154 LEU A O 1
ATOM 1204 N N . SER A 1 155 ? -35.061 14.120 -13.251 1.00 39.84 155 SER A N 1
ATOM 1205 C CA . SER A 1 155 ? -36.370 13.521 -13.085 1.00 41.03 155 SER A CA 1
ATOM 1206 C C . SER A 1 155 ? -37.086 13.479 -14.446 1.00 38.91 155 SER A C 1
ATOM 1207 O O . SER A 1 155 ? -37.664 12.453 -14.811 1.00 38.56 155 SER A O 1
ATOM 1210 N N . LEU A 1 156 ? -37.042 14.585 -15.189 1.00 38.85 156 LEU A N 1
ATOM 1211 C CA . LEU A 1 156 ? -37.740 14.692 -16.475 1.00 37.67 156 LEU A CA 1
ATOM 1212 C C . LEU A 1 156 ? -37.086 13.825 -17.555 1.00 36.05 156 LEU A C 1
ATOM 1213 O O . LEU A 1 156 ? -37.789 13.169 -18.349 1.00 36.15 156 LEU A O 1
ATOM 1218 N N . ILE A 1 157 ? -35.748 13.805 -17.584 1.00 35.02 157 ILE A N 1
ATOM 1219 C CA . ILE A 1 157 ? -35.042 12.920 -18.482 1.00 33.18 157 ILE A CA 1
ATOM 1220 C C . ILE A 1 157 ? -35.275 11.454 -18.091 1.00 32.27 157 ILE A C 1
ATOM 1221 O O . ILE A 1 157 ? -35.410 10.603 -18.948 1.00 29.64 157 ILE A O 1
ATOM 1226 N N . GLY A 1 158 ? -35.312 11.173 -16.796 1.00 33.13 158 GLY A N 1
ATOM 1227 C CA . GLY A 1 158 ? -35.788 9.882 -16.312 1.00 33.39 158 GLY A CA 1
ATOM 1228 C C . GLY A 1 158 ? -37.176 9.497 -16.841 1.00 32.10 158 GLY A C 1
ATOM 1229 O O . GLY A 1 158 ? -37.349 8.399 -17.355 1.00 30.40 158 GLY A O 1
ATOM 1230 N N . LEU A 1 159 ? -38.154 10.397 -16.782 1.00 32.13 159 LEU A N 1
ATOM 1231 C CA . LEU A 1 159 ? -39.501 10.092 -17.328 1.00 30.99 159 LEU A CA 1
ATOM 1232 C C . LEU A 1 159 ? -39.472 9.749 -18.833 1.00 29.75 159 LEU A C 1
ATOM 1233 O O . LEU A 1 159 ? -40.067 8.772 -19.286 1.00 29.16 159 LEU A O 1
ATOM 1238 N N . TYR A 1 160 ? -38.746 10.577 -19.587 1.00 28.66 160 TYR A N 1
ATOM 1239 C CA . TYR A 1 160 ? -38.450 10.337 -20.995 1.00 27.51 160 TYR A CA 1
ATOM 1240 C C . TYR A 1 160 ? -37.734 9.005 -21.224 1.00 27.30 160 TYR A C 1
ATOM 1241 O O . TYR A 1 160 ? -38.184 8.203 -22.037 1.00 27.34 160 TYR A O 1
ATOM 1250 N N . ASN A 1 161 ? -36.606 8.765 -20.546 1.00 28.63 161 ASN A N 1
ATOM 1251 C CA . ASN A 1 161 ? -35.883 7.501 -20.707 1.00 29.00 161 ASN A CA 1
ATOM 1252 C C . ASN A 1 161 ? -36.720 6.275 -20.381 1.00 30.22 161 ASN A C 1
ATOM 1253 O O . ASN A 1 161 ? -36.674 5.296 -21.093 1.00 29.97 161 ASN A O 1
ATOM 1258 N N . GLY A 1 162 ? -37.508 6.349 -19.311 1.00 31.90 162 GLY A N 1
ATOM 1259 C CA . GLY A 1 162 ? -38.350 5.231 -18.890 1.00 32.61 162 GLY A CA 1
ATOM 1260 C C . GLY A 1 162 ? -39.433 4.912 -19.907 1.00 31.61 162 GLY A C 1
ATOM 1261 O O . GLY A 1 162 ? -39.758 3.756 -20.099 1.00 32.24 162 GLY A O 1
ATOM 1262 N N . TYR A 1 163 ? -40.003 5.938 -20.550 1.00 30.33 163 TYR A N 1
ATOM 1263 C CA . TYR A 1 163 ? -41.029 5.742 -21.546 1.00 28.17 163 TYR A CA 1
ATOM 1264 C C . TYR A 1 163 ? -40.386 4.972 -22.725 1.00 27.09 163 TYR A C 1
ATOM 1265 O O . TYR A 1 163 ? -40.892 3.938 -23.169 1.00 25.18 163 TYR A O 1
ATOM 1274 N N . VAL A 1 164 ? -39.252 5.467 -23.211 1.00 26.01 164 VAL A N 1
ATOM 1275 C CA . VAL A 1 164 ? -38.651 4.889 -24.376 1.00 24.60 164 VAL A CA 1
ATOM 1276 C C . VAL A 1 164 ? -38.189 3.472 -24.083 1.00 24.81 164 VAL A C 1
ATOM 1277 O O . VAL A 1 164 ? -38.421 2.557 -24.889 1.00 22.53 164 VAL A O 1
ATOM 1281 N N . GLU A 1 165 ? -37.528 3.290 -22.943 1.00 24.48 165 GLU A N 1
ATOM 1282 C CA . GLU A 1 165 ? -36.982 2.001 -22.597 1.00 25.32 165 GLU A CA 1
ATOM 1283 C C . GLU A 1 165 ? -38.071 0.968 -22.315 1.00 25.18 165 GLU A C 1
ATOM 1284 O O . GLU A 1 165 ? -37.923 -0.178 -22.721 1.00 23.38 165 GLU A O 1
ATOM 1290 N N . SER A 1 166 ? -39.122 1.359 -21.595 1.00 26.16 166 SER A N 1
ATOM 1291 C CA . SER A 1 166 ? -40.235 0.413 -21.302 1.00 27.51 166 SER A CA 1
ATOM 1292 C C . SER A 1 166 ? -40.922 -0.048 -22.591 1.00 25.19 166 SER A C 1
ATOM 1293 O O . SER A 1 166 ? -41.163 -1.233 -22.820 1.00 23.97 166 SER A O 1
ATOM 1296 N N . PHE A 1 167 ? -41.218 0.898 -23.472 1.00 25.05 167 PHE A N 1
ATOM 1297 C CA . PHE A 1 167 ? -41.835 0.562 -24.736 1.00 24.71 167 PHE A CA 1
ATOM 1298 C C . PHE A 1 167 ? -41.013 -0.456 -25.509 1.00 24.45 167 PHE A C 1
ATOM 1299 O O . PHE A 1 167 ? -41.553 -1.473 -25.975 1.00 21.87 167 PHE A O 1
ATOM 1307 N N . VAL A 1 168 ? -39.728 -0.158 -25.732 1.00 23.54 168 VAL A N 1
ATOM 1308 C CA . VAL A 1 168 ? -38.921 -1.048 -26.538 1.00 23.40 168 VAL A CA 1
ATOM 1309 C C . VAL A 1 168 ? -38.561 -2.375 -25.830 1.00 23.20 168 VAL A C 1
ATOM 1310 O O . VAL A 1 168 ? -38.518 -3.420 -26.470 1.00 22.21 168 VAL A O 1
ATOM 1314 N N . ARG A 1 169 ? -38.365 -2.359 -24.520 1.00 21.58 169 ARG A N 1
ATOM 1315 C CA . ARG A 1 169 ? -38.243 -3.616 -23.784 1.00 24.53 169 ARG A CA 1
ATOM 1316 C C . ARG A 1 169 ? -39.434 -4.578 -24.042 1.00 24.22 169 ARG A C 1
ATOM 1317 O O . ARG A 1 169 ? -39.254 -5.772 -24.140 1.00 23.07 169 ARG A O 1
ATOM 1325 N N . ASN A 1 170 ? -40.654 -4.054 -24.097 1.00 24.58 170 ASN A N 1
ATOM 1326 C CA . ASN A 1 170 ? -41.810 -4.929 -24.371 1.00 26.16 170 ASN A CA 1
ATOM 1327 C C . ASN A 1 170 ? -41.809 -5.450 -25.814 1.00 24.83 170 ASN A C 1
ATOM 1328 O O . ASN A 1 170 ? -42.142 -6.596 -26.062 1.00 25.66 170 ASN A O 1
ATOM 1333 N N . GLU A 1 171 ? -41.433 -4.603 -26.769 1.00 24.31 171 GLU A N 1
ATOM 1334 C CA . GLU A 1 171 ? -41.293 -5.020 -28.166 1.00 25.72 171 GLU A CA 1
ATOM 1335 C C . GLU A 1 171 ? -40.279 -6.164 -28.305 1.00 26.50 171 GLU A C 1
ATOM 1336 O O . GLU A 1 171 ? -40.541 -7.184 -28.928 1.00 24.42 171 GLU A O 1
ATOM 1342 N N . VAL A 1 172 ? -39.117 -5.961 -27.701 1.00 25.64 172 VAL A N 1
ATOM 1343 C CA . VAL A 1 172 ? -38.051 -6.932 -27.715 1.00 27.44 172 VAL A CA 1
ATOM 1344 C C . VAL A 1 172 ? -38.482 -8.200 -27.018 1.00 27.90 172 VAL A C 1
ATOM 1345 O O . VAL A 1 172 ? -38.162 -9.299 -27.450 1.00 28.69 172 VAL A O 1
ATOM 1349 N N . GLY A 1 173 ? -39.274 -8.080 -25.953 1.00 26.47 173 GLY A N 1
ATOM 1350 C CA . GLY A 1 173 ? -39.673 -9.269 -25.284 1.00 27.44 173 GLY A CA 1
ATOM 1351 C C . GLY A 1 173 ? -40.530 -10.193 -26.128 1.00 26.87 173 GLY A C 1
ATOM 1352 O O . GLY A 1 173 ? -40.399 -11.418 -26.048 1.00 27.97 173 GLY A O 1
ATOM 1353 N N . TRP A 1 174 ? -41.459 -9.631 -26.868 1.00 26.36 174 TRP A N 1
ATOM 1354 C CA . TRP A 1 174 ? -42.253 -10.420 -27.799 1.00 28.17 174 TRP A CA 1
ATOM 1355 C C . TRP A 1 174 ? -41.408 -11.043 -28.922 1.00 29.49 174 TRP A C 1
ATOM 1356 O O . TRP A 1 174 ? -41.675 -12.151 -29.358 1.00 31.51 174 TRP A O 1
ATOM 1367 N N . LEU A 1 175 ? -40.467 -10.273 -29.442 1.00 30.64 175 LEU A N 1
ATOM 1368 C CA . LEU A 1 175 ? -39.621 -10.735 -30.524 1.00 33.81 175 LEU A CA 1
ATOM 1369 C C . LEU A 1 175 ? -38.794 -11.896 -30.053 1.00 36.17 175 LEU A C 1
ATOM 1370 O O . LEU A 1 175 ? -38.840 -12.955 -30.669 1.00 37.49 175 LEU A O 1
ATOM 1375 N N . GLU A 1 176 ? -38.138 -11.715 -28.903 1.00 36.23 176 GLU A N 1
ATOM 1376 C CA . GLU A 1 176 ? -37.362 -12.779 -28.239 1.00 38.09 176 GLU A CA 1
ATOM 1377 C C . GLU A 1 176 ? -38.209 -13.977 -27.923 1.00 37.85 176 GLU A C 1
ATOM 1378 O O . GLU A 1 176 ? -37.744 -15.106 -28.10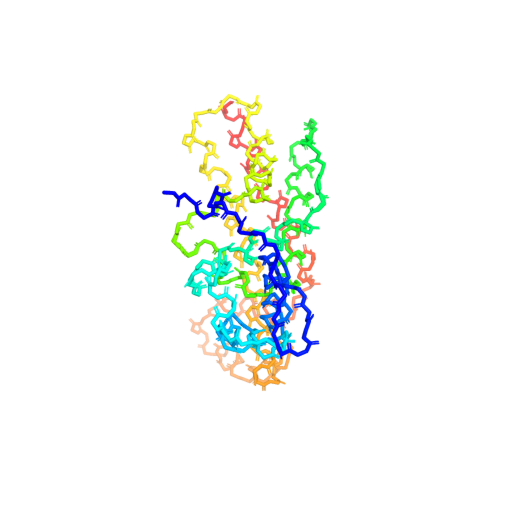3 1.00 40.06 176 GLU A O 1
ATOM 1384 N N . GLU A 1 177 ? -39.465 -13.776 -27.496 1.00 34.88 177 GLU A N 1
ATOM 1385 C CA . GLU A 1 177 ? -40.339 -14.908 -27.190 1.00 35.50 177 GLU A CA 1
ATOM 1386 C C . GLU A 1 177 ? -40.618 -15.682 -28.445 1.00 36.00 177 GLU A C 1
ATOM 1387 O O . GLU A 1 177 ? -40.662 -16.886 -28.421 1.00 36.32 177 GLU A O 1
ATOM 1393 N N . ALA A 1 178 ? -40.882 -14.958 -29.533 1.00 34.52 178 ALA A N 1
ATOM 1394 C CA . ALA A 1 178 ? -41.187 -15.589 -30.809 1.00 36.60 178 ALA A CA 1
ATOM 1395 C C . ALA A 1 178 ? -40.007 -16.454 -31.295 1.00 39.00 178 ALA A C 1
ATOM 1396 O O . ALA A 1 178 ? -40.212 -17.541 -31.782 1.00 41.17 178 ALA A O 1
ATOM 1398 N N . ARG A 1 179 ? -38.781 -15.976 -31.130 1.00 41.36 179 ARG A N 1
ATOM 1399 C CA . ARG A 1 179 ? -37.581 -16.753 -31.492 1.00 45.29 179 ARG A CA 1
ATOM 1400 C C . ARG A 1 179 ? -37.509 -18.051 -30.702 1.00 47.71 179 ARG A C 1
ATOM 1401 O O . ARG A 1 179 ? -37.230 -19.114 -31.267 1.00 50.22 179 ARG A O 1
ATOM 1409 N N . ARG A 1 180 ? -37.786 -17.968 -29.400 1.00 47.09 180 ARG A N 1
ATOM 1410 C CA . ARG A 1 180 ? -37.711 -19.127 -28.514 1.00 48.82 180 ARG A CA 1
ATOM 1411 C C . ARG A 1 180 ? -38.859 -20.122 -28.803 1.00 49.48 180 ARG A C 1
ATOM 1412 O O . ARG A 1 180 ? -38.622 -21.305 -29.002 1.00 50.82 180 ARG A O 1
ATOM 1420 N N . THR A 1 181 ? -40.096 -19.623 -28.835 1.00 47.46 181 THR A N 1
ATOM 1421 C CA . THR A 1 181 ? -41.295 -20.476 -28.836 1.00 48.28 181 THR A CA 1
ATOM 1422 C C . THR A 1 181 ? -41.893 -20.725 -30.213 1.00 50.07 181 THR A C 1
ATOM 1423 O O . THR A 1 181 ? -42.820 -21.534 -30.343 1.00 52.09 181 THR A O 1
ATOM 1427 N N . LYS A 1 182 ? -41.426 -19.981 -31.214 1.00 49.46 182 LYS A N 1
ATOM 1428 C CA . LYS A 1 182 ? -42.044 -19.947 -32.543 1.00 50.82 182 LYS A CA 1
ATOM 1429 C C . LYS A 1 182 ? -43.526 -19.490 -32.539 1.00 49.11 182 LYS A C 1
ATOM 1430 O O . LYS A 1 182 ? -44.210 -19.618 -33.552 1.00 50.60 182 LYS A O 1
ATOM 1436 N N . VAL A 1 183 ? -44.022 -18.946 -31.429 1.00 46.30 183 VAL A N 1
ATOM 1437 C CA . VAL A 1 183 ? -45.373 -18.353 -31.395 1.00 44.37 183 VAL A CA 1
ATOM 1438 C C . VAL A 1 183 ? -45.250 -16.823 -31.208 1.00 41.61 183 VAL A C 1
ATOM 1439 O O . VAL A 1 183 ? -44.785 -16.324 -30.178 1.00 38.64 183 VAL A O 1
ATOM 1443 N N . ASP A 1 184 ? -45.671 -16.066 -32.204 1.00 40.38 184 ASP A N 1
ATOM 1444 C CA . ASP A 1 184 ? -45.513 -14.635 -32.115 1.00 38.28 184 ASP A CA 1
ATOM 1445 C C . ASP A 1 184 ? -46.753 -13.985 -31.530 1.00 35.84 184 ASP A C 1
ATOM 1446 O O . ASP A 1 184 ? -47.738 -14.666 -31.192 1.00 36.11 184 ASP A O 1
ATOM 1451 N N . MET A 1 185 ? -46.706 -12.677 -31.426 1.00 34.34 185 MET A N 1
ATOM 1452 C CA . MET A 1 185 ? -47.762 -11.938 -30.760 1.00 33.89 185 MET A CA 1
ATOM 1453 C C . MET A 1 185 ? -49.143 -12.265 -31.379 1.00 34.83 185 MET A C 1
ATOM 1454 O O . MET A 1 185 ? -50.063 -12.642 -30.694 1.00 33.78 185 MET A O 1
ATOM 1459 N N . ARG A 1 186 ? -49.272 -12.135 -32.691 1.00 37.04 186 ARG A N 1
ATOM 1460 C CA . ARG A 1 186 ? -50.531 -12.508 -33.371 1.00 39.15 186 ARG A CA 1
ATOM 1461 C C . ARG A 1 186 ? -51.102 -13.879 -33.051 1.00 41.00 186 ARG A C 1
ATOM 1462 O O . ARG A 1 186 ? -52.291 -14.040 -32.813 1.00 41.67 186 ARG A O 1
ATOM 1470 N N . GLU A 1 187 ? -50.234 -14.881 -33.066 1.00 42.18 187 GLU A N 1
ATOM 1471 C CA . GLU A 1 187 ? -50.620 -16.234 -32.888 1.00 43.38 187 GLU A CA 1
ATOM 1472 C C . GLU A 1 187 ? -51.001 -16.429 -31.451 1.00 41.89 187 GLU A C 1
ATOM 1473 O O . GLU A 1 187 ? -51.998 -17.103 -31.153 1.00 42.51 187 GLU A O 1
ATOM 1479 N N . TRP A 1 188 ? -50.233 -15.824 -30.535 1.00 38.51 188 TRP A N 1
ATOM 1480 C CA . TRP A 1 188 ? -50.540 -15.936 -29.134 1.00 37.16 188 TRP A CA 1
ATOM 1481 C C . TRP A 1 188 ? -51.944 -15.394 -28.916 1.00 36.53 188 TRP A C 1
ATOM 1482 O O . TRP A 1 188 ? -52.790 -16.034 -28.280 1.00 39.33 188 TRP A O 1
ATOM 1493 N N . MET A 1 189 ? -52.216 -14.232 -29.460 1.00 35.52 189 MET A N 1
ATOM 1494 C CA . MET A 1 189 ? -53.506 -13.616 -29.217 1.00 35.45 189 MET A CA 1
ATOM 1495 C C . MET A 1 189 ? -54.629 -14.471 -29.783 1.00 37.86 189 MET A C 1
ATOM 1496 O O . MET A 1 189 ? -55.726 -14.484 -29.230 1.00 37.49 189 MET A O 1
ATOM 1501 N N . ARG A 1 190 ? -54.359 -15.222 -30.856 1.00 40.17 190 ARG A N 1
ATOM 1502 C CA . ARG A 1 190 ? -55.431 -16.033 -31.496 1.00 42.92 190 ARG A CA 1
ATOM 1503 C C . ARG A 1 190 ? -55.763 -17.242 -30.601 1.00 43.48 190 ARG A C 1
ATOM 1504 O O . ARG A 1 190 ? -56.932 -17.521 -30.305 1.00 42.62 190 ARG A O 1
ATOM 1512 N N . ARG A 1 191 ? -54.721 -17.894 -30.093 1.00 43.86 191 ARG A N 1
ATOM 1513 C CA . ARG A 1 191 ? -54.873 -19.058 -29.240 1.00 45.21 191 ARG A CA 1
ATOM 1514 C C . ARG A 1 191 ? -55.527 -18.727 -27.889 1.00 44.13 191 ARG A C 1
ATOM 1515 O O . ARG A 1 191 ? -56.279 -19.544 -27.321 1.00 45.26 191 ARG A O 1
ATOM 1523 N N . SER A 1 192 ? -55.238 -17.542 -27.370 1.00 40.86 192 SER A N 1
ATOM 1524 C CA . SER A 1 192 ? -55.840 -17.073 -26.115 1.00 39.68 192 SER A CA 1
ATOM 1525 C C . SER A 1 192 ? -57.280 -16.567 -26.273 1.00 38.90 192 SER A C 1
ATOM 1526 O O . SER A 1 192 ? -57.931 -16.210 -25.298 1.00 38.40 192 SER A O 1
ATOM 1529 N N . GLY A 1 193 ? -57.756 -16.492 -27.499 1.00 40.04 193 GLY A N 1
ATOM 1530 C CA . GLY A 1 193 ? -59.124 -16.084 -27.776 1.00 41.08 193 GLY A CA 1
ATOM 1531 C C . GLY A 1 193 ? -60.185 -16.760 -26.948 1.00 41.66 193 GLY A C 1
ATOM 1532 O O . GLY A 1 193 ? -61.023 -16.075 -26.357 1.00 40.63 193 GLY A O 1
ATOM 1533 N N . PRO A 1 194 ? -60.190 -18.106 -26.921 1.00 44.12 194 PRO A N 1
ATOM 1534 C CA . PRO A 1 194 ? -61.242 -18.800 -26.158 1.00 44.77 194 PRO A CA 1
ATOM 1535 C C . PRO A 1 194 ? -61.215 -18.508 -24.672 1.00 42.74 194 PRO A C 1
ATOM 1536 O O . PRO A 1 194 ? -62.263 -18.236 -24.096 1.00 42.10 194 PRO A O 1
ATOM 1540 N N . TYR A 1 195 ? -60.030 -18.532 -24.071 1.00 41.43 195 TYR A N 1
ATOM 1541 C CA . TYR A 1 195 ? -59.883 -18.206 -22.679 1.00 40.19 195 TYR A CA 1
ATOM 1542 C C . TYR A 1 195 ? -60.286 -16.760 -22.423 1.00 38.02 195 TYR A C 1
ATOM 1543 O O . TYR A 1 195 ? -61.004 -16.493 -21.483 1.00 38.23 195 TYR A O 1
ATOM 1552 N N . ALA A 1 196 ? -59.869 -15.830 -23.277 1.00 37.20 196 ALA A N 1
ATOM 1553 C CA . ALA A 1 196 ? -60.246 -14.427 -23.106 1.00 35.71 196 ALA A CA 1
ATOM 1554 C C . ALA A 1 196 ? -61.769 -14.295 -23.099 1.00 36.75 196 ALA A C 1
ATOM 1555 O O . ALA A 1 196 ? -62.326 -13.511 -22.333 1.00 36.03 196 ALA A O 1
ATOM 1557 N N . GLN A 1 197 ? -62.453 -15.072 -23.944 1.00 40.18 197 GLN A N 1
ATOM 1558 C CA . GLN A 1 197 ? -63.942 -15.054 -23.987 1.00 41.52 197 GLN A CA 1
ATOM 1559 C C . GLN A 1 197 ? -64.528 -15.597 -22.676 1.00 41.95 197 GLN A C 1
ATOM 1560 O O . GLN A 1 197 ? -65.541 -15.074 -22.189 1.00 42.47 197 GLN A O 1
ATOM 1566 N N . GLN A 1 198 ? -63.924 -16.653 -22.126 1.00 41.73 198 GLN A N 1
ATOM 1567 C CA . GLN A 1 198 ? -64.311 -17.152 -20.809 1.00 41.57 198 GLN A CA 1
ATOM 1568 C C . GLN A 1 198 ? -64.143 -16.027 -19.798 1.00 40.26 198 GLN A C 1
ATOM 1569 O O . GLN A 1 198 ? -65.045 -15.768 -19.016 1.00 39.98 198 GLN A O 1
ATOM 1575 N N . LEU A 1 199 ? -62.992 -15.329 -19.818 1.00 38.00 199 LEU A N 1
ATOM 1576 C CA . LEU A 1 199 ? -62.781 -14.235 -18.858 1.00 36.29 199 LEU A CA 1
ATOM 1577 C C . LEU A 1 199 ? -63.863 -13.164 -18.992 1.00 36.27 199 LEU A C 1
ATOM 1578 O O . LEU A 1 199 ? -64.407 -12.633 -17.987 1.00 36.86 199 LEU A O 1
ATOM 1583 N N . VAL A 1 200 ? -64.185 -12.855 -20.230 1.00 36.25 200 VAL A N 1
ATOM 1584 C CA . VAL A 1 200 ? -65.212 -11.842 -20.518 1.00 37.02 200 VAL A CA 1
ATOM 1585 C C . VAL A 1 200 ? -66.587 -12.314 -20.013 1.00 38.23 200 VAL A C 1
ATOM 1586 O O . VAL A 1 200 ? -67.280 -11.594 -19.324 1.00 37.39 200 VAL A O 1
ATOM 1590 N N . ASP A 1 201 ? -66.936 -13.551 -20.319 1.00 40.63 201 ASP A N 1
ATOM 1591 C CA . ASP A 1 201 ? -68.238 -14.109 -19.918 1.00 43.29 201 ASP A CA 1
ATOM 1592 C C . ASP A 1 201 ? -68.459 -14.110 -18.394 1.00 42.92 201 ASP A C 1
ATOM 1593 O O . ASP A 1 201 ? -69.591 -13.923 -17.914 1.00 44.58 201 ASP A O 1
ATOM 1598 N N . SER A 1 202 ? -67.399 -14.354 -17.651 1.00 41.16 202 SER A N 1
ATOM 1599 C CA . SER A 1 202 ? -67.454 -14.385 -16.192 1.00 41.14 202 SER 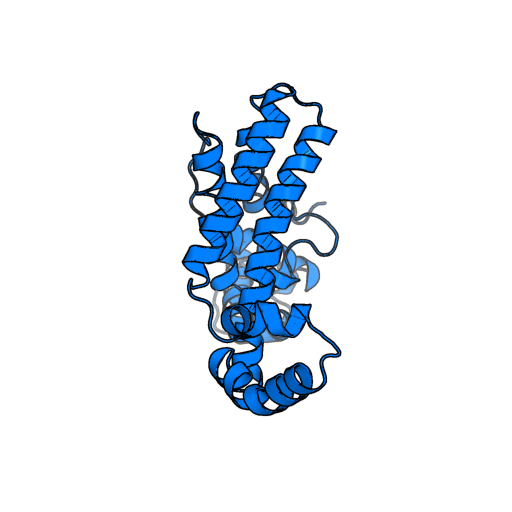A CA 1
ATOM 1600 C C . SER A 1 202 ? -67.957 -13.090 -15.586 1.00 41.03 202 SER A C 1
ATOM 1601 O O . SER A 1 202 ? -68.576 -13.098 -14.527 1.00 41.27 202 SER A O 1
ATOM 1604 N N . GLY A 1 203 ? -67.640 -11.977 -16.241 1.00 40.49 203 GLY A N 1
ATOM 1605 C CA . GLY A 1 203 ? -67.993 -10.655 -15.750 1.00 40.08 203 GLY A CA 1
ATOM 1606 C C . GLY A 1 203 ? -67.128 -10.204 -14.602 1.00 39.12 203 GLY A C 1
ATOM 1607 O O . GLY A 1 203 ? -67.377 -9.165 -13.994 1.00 40.06 203 GLY A O 1
ATOM 1608 N N . GLU A 1 204 ? -66.085 -10.962 -14.318 1.00 37.51 204 GLU A N 1
ATOM 1609 C CA . GLU A 1 204 ? -65.231 -10.676 -13.193 1.00 37.14 204 GLU A CA 1
ATOM 1610 C C . GLU A 1 204 ? -64.231 -9.551 -13.511 1.00 34.67 204 GLU A C 1
ATOM 1611 O O . GLU A 1 204 ? -63.684 -8.932 -12.613 1.00 34.54 204 GLU A O 1
ATOM 1617 N N . TYR A 1 205 ? -63.993 -9.322 -14.781 1.00 32.92 205 TYR A N 1
ATOM 1618 C CA . TYR A 1 205 ? -62.914 -8.451 -15.206 1.00 32.58 205 TYR A CA 1
ATOM 1619 C C . TYR A 1 205 ? -63.436 -7.431 -16.219 1.00 31.78 205 TYR A C 1
ATOM 1620 O O . TYR A 1 205 ? -63.079 -7.484 -17.386 1.00 30.90 205 TYR A O 1
ATOM 1629 N N . PRO A 1 206 ? -64.345 -6.525 -15.789 1.00 33.45 206 PRO A N 1
ATOM 1630 C CA . PRO A 1 206 ? -64.942 -5.611 -16.792 1.00 33.45 206 PRO A CA 1
ATOM 1631 C C . PRO A 1 206 ? -63.937 -4.729 -17.530 1.00 32.54 206 PRO A C 1
ATOM 1632 O O . PRO A 1 206 ? -64.189 -4.364 -18.676 1.00 32.22 206 PRO A O 1
ATOM 1636 N N . MET A 1 207 ? -62.835 -4.365 -16.879 1.00 32.56 207 MET A N 1
ATOM 1637 C CA . MET A 1 207 ? -61.776 -3.596 -17.579 1.00 32.34 207 MET A CA 1
ATOM 1638 C C . MET A 1 207 ? -61.023 -4.419 -18.614 1.00 31.00 207 MET A C 1
ATOM 1639 O O . MET A 1 207 ? -60.827 -3.959 -19.770 1.00 31.44 207 MET A O 1
ATOM 1644 N N . PHE A 1 208 ? -60.623 -5.622 -18.230 1.00 30.60 208 PHE A N 1
ATOM 1645 C CA . PHE A 1 208 ? -60.082 -6.582 -19.194 1.00 30.00 208 PHE A CA 1
ATOM 1646 C C . PHE A 1 208 ? -61.023 -6.645 -20.409 1.00 30.55 208 PHE A C 1
ATOM 1647 O O . PHE A 1 208 ? -60.559 -6.599 -21.516 1.00 29.92 208 PHE A O 1
ATOM 1655 N N . ALA A 1 209 ? -62.340 -6.765 -20.188 1.00 32.16 209 ALA A N 1
ATOM 1656 C CA . ALA A 1 209 ? -63.303 -6.950 -21.300 1.00 33.24 209 ALA A CA 1
ATOM 1657 C C . ALA A 1 209 ? -63.345 -5.718 -22.195 1.00 34.25 209 ALA A C 1
ATOM 1658 O O . ALA A 1 209 ? -63.253 -5.807 -23.431 1.00 34.53 209 ALA A O 1
ATOM 1660 N N . ARG A 1 210 ? -63.417 -4.563 -21.560 1.00 34.99 210 ARG A N 1
ATOM 1661 C CA . ARG A 1 210 ? -63.294 -3.278 -22.257 1.00 36.57 210 ARG A CA 1
ATOM 1662 C C . ARG A 1 210 ? -62.064 -3.146 -23.204 1.00 35.05 210 ARG A C 1
ATOM 1663 O O . ARG A 1 210 ? -62.192 -2.697 -24.341 1.00 35.77 210 ARG A O 1
ATOM 1671 N N . VAL A 1 211 ? -60.880 -3.518 -22.746 1.00 33.14 211 VAL A N 1
ATOM 1672 C CA . VAL A 1 211 ? -59.650 -3.265 -23.491 1.00 31.58 211 VAL A CA 1
ATOM 1673 C C . VAL A 1 211 ? -59.200 -4.426 -24.394 1.00 32.29 211 VAL A C 1
ATOM 1674 O O . VAL A 1 211 ? -58.155 -4.318 -25.105 1.00 32.58 211 VAL A O 1
ATOM 1678 N N . LEU A 1 212 ? -59.979 -5.513 -24.428 1.00 32.51 212 LEU A N 1
ATOM 1679 C CA . LEU A 1 212 ? -59.521 -6.750 -25.113 1.00 32.18 212 LEU A CA 1
ATOM 1680 C C . LEU A 1 212 ? -59.308 -6.540 -26.600 1.00 33.38 212 LEU A C 1
ATOM 1681 O O . LEU A 1 212 ? -58.292 -6.940 -27.135 1.00 32.86 212 LEU A O 1
ATOM 1686 N N . ALA A 1 213 ? -60.313 -5.983 -27.285 1.00 35.14 213 ALA A N 1
ATOM 1687 C CA . ALA A 1 213 ? -60.225 -5.770 -28.730 1.00 35.73 213 ALA A CA 1
ATOM 1688 C C . ALA A 1 213 ? -58.908 -5.053 -29.107 1.00 35.13 213 ALA A C 1
ATOM 1689 O O . ALA A 1 213 ? -58.193 -5.489 -30.016 1.00 33.79 213 ALA A O 1
ATOM 1691 N N . GLU A 1 214 ? -58.596 -3.985 -28.378 1.00 34.64 214 GLU A N 1
ATOM 1692 C CA . GLU A 1 214 ? -57.409 -3.155 -28.636 1.00 35.46 214 GLU A CA 1
ATOM 1693 C C . GLU A 1 214 ? -56.119 -3.841 -28.170 1.00 33.71 214 GLU A C 1
ATOM 1694 O O . GLU A 1 214 ? -55.023 -3.548 -28.686 1.00 33.87 214 GLU A O 1
ATOM 1700 N N . THR A 1 215 ? -56.241 -4.738 -27.175 1.00 32.35 215 THR A N 1
ATOM 1701 C CA . THR A 1 215 ? -55.119 -5.542 -26.705 1.00 31.30 215 THR A CA 1
ATOM 1702 C C . THR A 1 215 ? -54.798 -6.634 -27.729 1.00 32.49 215 THR A C 1
ATOM 1703 O O . THR A 1 215 ? -53.651 -6.856 -28.092 1.00 32.21 215 THR A O 1
ATOM 1707 N N . VAL A 1 216 ? -55.828 -7.314 -28.209 1.00 34.32 216 VAL A N 1
ATOM 1708 C CA . VAL A 1 216 ? -55.650 -8.453 -29.078 1.00 36.81 216 VAL A CA 1
ATOM 1709 C C . VAL A 1 216 ? -55.293 -8.048 -30.521 1.00 39.28 216 VAL A C 1
ATOM 1710 O O . VAL A 1 216 ? -54.555 -8.738 -31.219 1.00 40.31 216 VAL A O 1
ATOM 1714 N N . ALA A 1 217 ? -55.839 -6.931 -30.980 1.00 39.57 217 ALA A N 1
ATOM 1715 C CA . ALA A 1 217 ? -55.616 -6.525 -32.345 1.00 40.86 217 ALA A CA 1
ATOM 1716 C C . ALA A 1 217 ? -55.633 -4.998 -32.406 1.00 39.95 217 ALA A C 1
ATOM 1717 O O . ALA A 1 217 ? -56.619 -4.412 -32.774 1.00 41.12 217 ALA A O 1
ATOM 1719 N N . PRO A 1 218 ? -54.529 -4.365 -32.012 1.00 38.68 218 PRO A N 1
ATOM 1720 C CA . PRO A 1 218 ? -54.602 -2.925 -31.869 1.00 38.23 218 PRO A CA 1
ATOM 1721 C C . PRO A 1 218 ? -54.832 -2.230 -33.221 1.00 39.13 218 PRO A C 1
ATOM 1722 O O . PRO A 1 218 ? -54.388 -2.724 -34.250 1.00 39.72 218 PRO A O 1
ATOM 1726 N N . HIS A 1 219 ? -55.573 -1.132 -33.203 1.00 40.31 219 HIS A N 1
ATOM 1727 C CA . HIS A 1 219 ? -55.793 -0.309 -34.399 1.00 42.08 219 HIS A CA 1
ATOM 1728 C C . HIS A 1 219 ? -54.468 0.253 -34.944 1.00 40.80 219 HIS A C 1
ATOM 1729 O O . HIS A 1 219 ? -54.297 0.423 -36.143 1.00 40.07 219 HIS A O 1
ATOM 1736 N N . MET A 1 220 ? -53.557 0.572 -34.032 1.00 37.71 220 MET A N 1
ATOM 1737 C CA . MET A 1 220 ? -52.277 1.196 -34.385 1.00 38.00 220 MET A CA 1
ATOM 1738 C C . MET A 1 220 ? -51.153 0.215 -34.142 1.00 34.58 220 MET A C 1
ATOM 1739 O O . MET A 1 220 ? -51.146 -0.414 -33.115 1.00 34.91 220 MET A O 1
ATOM 1744 N N . GLY A 1 221 ? -50.182 0.130 -35.032 1.00 33.65 221 GLY A N 1
ATOM 1745 C CA . GLY A 1 221 ? -49.016 -0.742 -34.831 1.00 32.00 221 GLY A CA 1
ATOM 1746 C C . GLY A 1 221 ? -48.018 -0.105 -33.893 1.00 29.51 221 GLY A C 1
ATOM 1747 O O . GLY A 1 221 ? -48.206 1.023 -33.462 1.00 28.79 221 GLY A O 1
ATOM 1748 N N . PRO A 1 222 ? -46.955 -0.841 -33.542 1.00 29.02 222 PRO A N 1
ATOM 1749 C CA . PRO A 1 222 ? -45.998 -0.372 -32.571 1.00 26.77 222 PRO A CA 1
ATOM 1750 C C . PRO A 1 222 ? -45.325 0.934 -32.962 1.00 25.40 222 PRO A C 1
ATOM 1751 O O . PRO A 1 222 ? -45.102 1.778 -32.108 1.00 24.11 222 PRO A O 1
ATOM 1755 N N . ASP A 1 223 ? -45.068 1.134 -34.256 1.00 26.78 223 ASP A N 1
ATOM 1756 C CA . ASP A 1 223 ? -44.375 2.322 -34.693 1.00 27.30 223 ASP A CA 1
ATOM 1757 C C . ASP A 1 223 ? -45.265 3.530 -34.435 1.00 27.91 223 ASP A C 1
ATOM 1758 O O . ASP A 1 223 ? -44.790 4.537 -33.927 1.00 27.02 223 ASP A O 1
ATOM 1763 N N . GLN A 1 224 ? -46.556 3.383 -34.693 1.00 28.66 224 GLN A N 1
ATOM 1764 C CA . GLN A 1 224 ? -47.514 4.452 -34.391 1.00 29.52 224 GLN A CA 1
ATOM 1765 C C . GLN A 1 224 ? -47.711 4.713 -32.913 1.00 28.08 224 GLN A C 1
ATOM 1766 O O . GLN A 1 224 ? -47.751 5.853 -32.472 1.00 26.22 224 GLN A O 1
ATOM 1772 N N . ARG A 1 225 ? -47.879 3.644 -32.156 1.00 27.45 225 ARG A N 1
ATOM 1773 C CA . ARG A 1 225 ? -48.044 3.761 -30.736 1.00 27.27 225 ARG A CA 1
ATOM 1774 C C . ARG A 1 225 ? -46.835 4.335 -30.040 1.00 26.24 225 ARG A C 1
ATOM 1775 O O . ARG A 1 225 ? -46.975 5.107 -29.070 1.00 23.64 225 ARG A O 1
ATOM 1783 N N . PHE A 1 226 ? -45.635 3.982 -30.534 1.00 25.43 226 PHE A N 1
ATOM 1784 C CA . PHE A 1 226 ? -44.416 4.502 -29.901 1.00 24.33 226 PHE A CA 1
ATOM 1785 C C . PHE A 1 226 ? -44.497 6.008 -29.967 1.00 25.39 226 PHE A C 1
ATOM 1786 O O . PHE A 1 226 ? -44.344 6.713 -28.975 1.00 24.28 226 PHE A O 1
ATOM 1794 N N . ARG A 1 227 ? -44.737 6.494 -31.169 1.00 26.67 227 ARG A N 1
ATOM 1795 C CA . ARG A 1 227 ? -44.818 7.917 -31.420 1.00 28.52 227 ARG A CA 1
ATOM 1796 C C . ARG A 1 227 ? -45.970 8.647 -30.687 1.00 28.59 227 ARG A C 1
ATOM 1797 O O . ARG A 1 227 ? -45.751 9.710 -30.119 1.00 29.68 227 ARG A O 1
ATOM 1805 N N . SER A 1 228 ? -47.176 8.104 -30.691 1.00 29.76 228 SER A N 1
ATOM 1806 C CA . SER A 1 228 ? -48.290 8.803 -30.041 1.00 31.01 228 SER A CA 1
ATOM 1807 C C . SER A 1 228 ? -48.041 9.001 -28.531 1.00 29.32 228 SER A C 1
ATOM 1808 O O . SER A 1 228 ? -48.175 10.123 -28.056 1.00 30.13 228 SER A O 1
ATOM 1811 N N . GLY A 1 229 ? -47.628 7.953 -27.819 1.00 27.55 229 GLY A N 1
ATOM 1812 C CA . GLY A 1 229 ? -47.186 8.045 -26.423 1.00 27.40 229 GLY A CA 1
ATOM 1813 C C . GLY A 1 229 ? -46.002 8.958 -26.184 1.00 28.58 229 GLY A C 1
ATOM 1814 O O . GLY A 1 229 ? -45.919 9.621 -25.161 1.00 28.98 229 GLY A O 1
ATOM 1815 N N . LEU A 1 230 ? -45.050 8.990 -27.130 1.00 28.38 230 LEU A N 1
ATOM 1816 C CA . LEU A 1 230 ? -43.952 9.904 -27.045 1.00 27.82 230 LEU A CA 1
ATOM 1817 C C . LEU A 1 230 ? -44.450 11.369 -27.079 1.00 29.63 230 LEU A C 1
ATOM 1818 O O . LEU A 1 230 ? -43.983 12.217 -26.296 1.00 28.75 230 LEU A O 1
ATOM 1823 N N . GLU A 1 231 ? -45.391 11.671 -27.972 1.00 31.17 231 GLU A N 1
ATOM 1824 C CA . GLU A 1 231 ? -45.884 13.039 -28.123 1.00 34.38 231 GLU A CA 1
ATOM 1825 C C . GLU A 1 231 ? -46.623 13.503 -26.840 1.00 36.77 231 GLU A C 1
ATOM 1826 O O . GLU A 1 231 ? -46.499 14.678 -26.423 1.00 37.10 231 GLU A O 1
ATOM 1832 N N . ARG A 1 232 ? -47.383 12.578 -26.253 1.00 37.19 232 ARG A N 1
ATOM 1833 C CA . ARG A 1 232 ? -47.992 12.779 -24.935 1.00 40.49 232 ARG A CA 1
ATOM 1834 C C . ARG A 1 232 ? -46.952 13.025 -23.864 1.00 40.68 232 ARG A C 1
ATOM 1835 O O . ARG A 1 232 ? -47.072 13.962 -23.082 1.00 42.56 232 ARG A O 1
ATOM 1843 N N . LEU A 1 233 ? -45.930 12.184 -23.826 1.00 39.97 233 LEU A N 1
ATOM 1844 C CA . LEU A 1 233 ? -44.836 12.403 -22.876 1.00 40.72 233 LEU A CA 1
ATOM 1845 C C . LEU A 1 233 ? -44.179 13.763 -23.078 1.00 41.10 233 LEU A C 1
ATOM 1846 O O . LEU A 1 233 ? -44.033 14.542 -22.132 1.00 42.87 233 LEU A O 1
ATOM 1851 N N . LEU A 1 234 ? -43.856 14.097 -24.319 1.00 39.68 234 LEU A N 1
ATOM 1852 C CA . LEU A 1 234 ? -43.270 15.399 -24.611 1.00 40.10 234 LEU A CA 1
ATOM 1853 C C . LEU A 1 234 ? -44.174 16.603 -24.219 1.00 42.06 234 LEU A C 1
ATOM 1854 O O . LEU A 1 234 ? -43.669 17.605 -23.759 1.00 43.40 234 LEU A O 1
ATOM 1859 N N . ASP A 1 235 ? -45.483 16.501 -24.421 1.00 42.88 235 ASP A N 1
ATOM 1860 C CA . ASP A 1 235 ? -46.432 17.568 -24.001 1.00 45.39 235 ASP A CA 1
ATOM 1861 C C . ASP A 1 235 ? -46.362 17.867 -22.515 1.00 46.65 235 ASP A C 1
ATOM 1862 O O . ASP A 1 235 ? -46.372 19.050 -22.100 1.00 50.30 235 ASP A O 1
ATOM 1867 N N . SER A 1 236 ? -46.324 16.801 -21.723 1.00 44.33 236 SER A N 1
ATOM 1868 C CA . SER A 1 236 ? -46.244 16.934 -20.290 1.00 46.17 236 SER A CA 1
ATOM 1869 C C . SER A 1 236 ? -44.894 17.423 -19.779 1.00 46.94 236 SER A C 1
ATOM 1870 O O . SER A 1 236 ? -44.851 18.065 -18.743 1.00 48.13 236 SER A O 1
ATOM 1873 N N . ILE A 1 237 ? -43.797 17.193 -20.526 1.00 44.94 237 ILE A N 1
ATOM 1874 C CA . ILE A 1 237 ? -42.508 17.759 -20.170 1.00 45.34 237 ILE A CA 1
ATOM 1875 C C . ILE A 1 237 ? -42.592 19.236 -20.493 1.00 48.58 237 ILE A C 1
ATOM 1876 O O . ILE A 1 237 ? -42.043 20.093 -19.800 1.00 50.37 237 ILE A O 1
ATOM 1881 N N . GLY A 1 238 ? -43.288 19.539 -21.578 1.00 49.11 238 GLY A N 1
ATOM 1882 C CA . GLY A 1 238 ? -43.477 20.904 -21.996 1.00 52.33 238 GLY A CA 1
ATOM 1883 C C . GLY A 1 238 ? -44.269 21.631 -20.924 1.00 55.34 238 GLY A C 1
ATOM 1884 O O . GLY A 1 238 ? -44.042 22.794 -20.707 1.00 58.63 238 GLY A O 1
ATOM 1885 N N . ALA A 1 239 ? -45.146 20.919 -20.235 1.00 55.65 239 ALA A N 1
ATOM 1886 C CA . ALA A 1 239 ? -45.949 21.503 -19.143 1.00 59.37 239 ALA A CA 1
ATOM 1887 C C . ALA A 1 239 ? -45.099 21.732 -17.902 1.00 61.67 239 ALA A C 1
ATOM 1888 O O . ALA A 1 239 ? -45.227 22.770 -17.251 1.00 66.14 239 ALA A O 1
ATOM 1890 N N . SER A 1 240 ? -44.229 20.783 -17.567 1.00 60.54 240 SER A N 1
ATOM 1891 C CA . SER A 1 240 ? -43.320 20.983 -16.439 1.00 62.26 240 SER A CA 1
ATOM 1892 C C . SER A 1 240 ? -42.417 22.175 -16.712 1.00 64.73 240 SER A C 1
ATOM 1893 O O . SER A 1 240 ? -42.158 22.968 -15.801 1.00 68.23 240 SER A O 1
ATOM 1896 N N . LEU A 1 241 ? -41.983 22.353 -17.964 1.00 63.37 241 LEU A N 1
ATOM 1897 C CA . LEU A 1 241 ? -41.156 23.513 -18.334 1.00 65.39 241 LEU A CA 1
ATOM 1898 C C . LEU A 1 241 ? -41.893 24.887 -18.295 1.00 69.77 241 LEU A C 1
ATOM 1899 O O . LEU A 1 241 ? -41.255 25.917 -18.072 1.00 72.49 241 LEU A O 1
ATOM 1904 N N . ASP A 1 242 ? -43.211 24.895 -18.519 1.00 71.12 242 ASP A N 1
ATOM 1905 C CA . ASP A 1 242 ? -44.038 26.128 -18.424 1.00 75.54 242 ASP A CA 1
ATOM 1906 C C . ASP A 1 242 ? -44.138 26.625 -16.988 1.00 79.05 242 ASP A C 1
ATOM 1907 O O . ASP A 1 242 ? -43.936 27.818 -16.734 1.00 83.21 242 ASP A O 1
ATOM 1912 N N . ARG A 1 243 ? -44.459 25.716 -16.063 1.00 78.71 243 ARG A N 1
ATOM 1913 C CA . ARG A 1 243 ? -44.461 26.005 -14.618 1.00 82.34 243 ARG A CA 1
ATOM 1914 C C . ARG A 1 243 ? -43.132 26.623 -14.129 1.00 85.21 243 ARG A C 1
ATOM 1915 O O . ARG A 1 243 ? -43.102 27.382 -13.155 1.00 88.90 243 ARG A O 1
ATOM 1919 N N . LEU A 1 244 ? -42.039 26.294 -14.822 1.00 83.69 244 LEU A N 1
ATOM 1920 C CA . LEU A 1 244 ? -40.687 26.692 -14.425 1.00 85.46 244 LEU A CA 1
ATOM 1921 C C . LEU A 1 244 ? -40.062 27.618 -15.476 1.00 85.94 244 LEU A C 1
ATOM 1922 O O . LEU A 1 244 ? -38.995 27.348 -16.022 1.00 84.11 244 LEU A O 1
#

Foldseek 3Di:
DDLQVPDWDDFDFDPFVRDTDGQVLLLVLLQVCCLPPNLVCSALCNSCVSVRHDSVVNCSGQVDSLSSLLSNVLVLLVVQDADQAQDQDLLVLLVSLLVSVLVSCVSRVNCLPSVDPDDHRPHDSSVSSVCRNLRSPVVADDDPVLSVVLSVLSVCLSSVLSSVVSVQVVVCVVPVQGLLNVLVVCVVVLVVVVVVVPCVPSVVCSVCSNPNPDDSVVVSVVVSVVSVVVVVVVRVVD

CATH classification: 1.10.10.60 (+1 more: 1.10.357.10)

Organism: Streptomyces antibioticus (NCBI:txid1890)

Sequence (238 aa):
VSIWMHPEPAGRRSARSHRTLSRDQIVRAAVKVADTEGVEAASMRRVAAELGAGTMSSLYYYVPTKEDLVELMVDEVIGETRRLLPDRPGPDWRAALTLLAANEKRALWLRHPWLATAWRNNGGHPVWGPNSLRQQQEFVLGTLGVFDLQVDELLSLIGLYNGYVESFVRNEVGWLEEARRTKVDMREWMRRSGPYAQQLVDSGEYPMFARVLAETVAPHMGPDQRFRSGLERLLDSIGASLDRL

Secondary structure (DSSP, 8-state):
--TTTSPPPPPEE-SSTT-EE-HHHHHHHHHHHHHHH-TTT--HHHHHHHHT--HHHHHTT--SHHHHHHHHHHHHHTT----SS--S-HHHHHHHHHHHHHHHHHH-TTHHHHTTSSSPP-SHHHHHHHHHHHHHHHTS---HHHHHHHHHHHHHHHHHHHHHHHHHHHHHHHHS--HHHHHHHTHHHHHHHHHHTS-HHHHHHHHHHHS-SS-HHHHHHHHHHHHHHHHHHHHHH-